Protein AF-A0A7R9W3R4-F1 (afdb_monomer_lite)

Secondary structure (DSSP, 8-state):
-TT-GGGHHHHHHHHHHHHHHHHHHHTTT-SS-HHHHIIIIIHHHHHHHHHHHHHHHHHHHHHHHHHHHHTT---TT--SSPPTTTTTSS-HHHHHHHHHHHHHHHHHHHHHHHEEETT---GGG--GGGEEE-HHHHHHHHHHHHHHHHTS--SS--SSSSSTT-----SS-HHHHHIIIIIIIHHHHHHHHHHHHTT--S-HHHHHHHTHHHHHHHHHHHHHHHT-

Radius of gyration: 19.06 Å; chains: 1; bounding box: 55×32×50 Å

Sequence (228 aa):
LASRPHTLTASFAPVIVGYHISHLLLSSSSSATSDDFSSDVIWPTSVAFASFACLIQLATNLHNDYADFVMGADDDRRVGQARATQRGWLTPRQTAGGSTVCLAAALAIGSSLTAIAAGGGALSSLSPATIRLDPTFAFVTLSSCFNAVAYTGGPYPLGYVGLGGVSIAYWGLGDTFAFLYFGLVATLGVPYLCLRLSGNREDVLPLLFERGEMMHAALLTALPVGFL

Organism: NCBI:txid2749911

InterPro domains:
  IPR026046 UbiA prenyltransferase domain containing protein 1 [PTHR13929] (2-227)
  IPR026046 UbiA prenyltransferase domain containing protein 1 [cd13962] (1-228)

pLDDT: mean 74.51, std 15.53, range [31.92, 96.44]

Structure (mmCIF, N/CA/C/O backbone):
data_AF-A0A7R9W3R4-F1
#
_entry.id   AF-A0A7R9W3R4-F1
#
loop_
_atom_site.group_PDB
_atom_site.id
_atom_site.type_symbol
_atom_site.label_atom_id
_atom_site.label_alt_id
_atom_site.label_comp_id
_atom_site.label_asym_id
_atom_site.label_entity_id
_atom_site.label_seq_id
_atom_site.pdbx_PDB_ins_code
_atom_site.Cartn_x
_atom_site.Cartn_y
_atom_site.Cartn_z
_atom_site.occupancy
_atom_site.B_iso_or_equiv
_atom_site.auth_seq_id
_atom_site.auth_comp_id
_atom_site.auth_asym_id
_atom_site.auth_atom_id
_atom_site.pdbx_PDB_model_num
ATOM 1 N N . LEU A 1 1 ? -10.368 -12.753 11.273 1.00 53.47 1 LEU A N 1
ATOM 2 C CA . LEU A 1 1 ? -11.698 -12.107 11.134 1.00 53.47 1 LEU A CA 1
ATOM 3 C C . LEU A 1 1 ? -11.564 -10.586 11.063 1.00 53.47 1 LEU A C 1
ATOM 5 O O . LEU A 1 1 ? -11.921 -10.049 10.027 1.00 53.47 1 LEU A O 1
ATOM 9 N N . ALA A 1 2 ? -10.947 -9.916 12.050 1.00 56.66 2 ALA A N 1
ATOM 10 C CA . ALA A 1 2 ? -10.677 -8.462 12.019 1.00 56.66 2 ALA A CA 1
ATOM 11 C C . ALA A 1 2 ? -9.892 -7.982 10.777 1.00 56.66 2 ALA A C 1
ATOM 13 O O . ALA A 1 2 ? -10.158 -6.922 10.227 1.00 56.66 2 ALA A O 1
ATOM 14 N N . SER A 1 3 ? -8.959 -8.807 10.295 1.00 51.56 3 SER A N 1
ATOM 15 C CA . SER A 1 3 ? -8.155 -8.559 9.091 1.00 51.56 3 SER A CA 1
ATOM 16 C C . SER A 1 3 ? -8.940 -8.583 7.773 1.00 51.56 3 SER A C 1
ATOM 18 O O . SER A 1 3 ? -8.374 -8.247 6.739 1.00 51.56 3 SER A O 1
ATOM 20 N N . ARG A 1 4 ? -10.211 -9.016 7.800 1.00 66.19 4 ARG A N 1
ATOM 21 C CA . ARG A 1 4 ? -11.078 -9.263 6.635 1.00 66.19 4 ARG A CA 1
ATOM 22 C C . ARG A 1 4 ? -10.323 -9.909 5.464 1.00 66.19 4 ARG A C 1
ATOM 24 O O . ARG A 1 4 ? -10.220 -9.319 4.400 1.00 66.19 4 ARG A O 1
ATOM 31 N N . PRO A 1 5 ? -9.825 -11.148 5.624 1.00 59.94 5 PRO A N 1
ATOM 32 C CA . PRO A 1 5 ? -8.932 -11.780 4.649 1.00 59.94 5 PRO A CA 1
ATOM 33 C C . PRO A 1 5 ? -9.515 -11.870 3.231 1.00 59.94 5 PRO A C 1
ATOM 35 O O . PRO A 1 5 ? -8.761 -11.876 2.267 1.00 59.94 5 PRO A O 1
ATOM 38 N N . HIS A 1 6 ? -10.843 -11.876 3.090 1.00 62.47 6 HIS A N 1
ATOM 39 C CA . HIS A 1 6 ? -11.502 -11.821 1.786 1.00 62.47 6 HIS A CA 1
ATOM 40 C C . HIS A 1 6 ? -11.254 -10.513 1.011 1.00 62.47 6 HIS A C 1
ATOM 42 O O . HIS A 1 6 ? -11.287 -10.554 -0.209 1.00 62.47 6 HIS A O 1
ATOM 48 N N . THR A 1 7 ? -10.965 -9.384 1.674 1.00 69.94 7 THR A N 1
ATOM 49 C CA . THR A 1 7 ? -10.624 -8.118 0.999 1.00 69.94 7 THR A CA 1
ATOM 50 C C . THR A 1 7 ? -9.150 -8.052 0.603 1.00 69.94 7 THR A C 1
ATOM 52 O O . THR A 1 7 ? -8.751 -7.127 -0.086 1.00 69.94 7 THR A O 1
ATOM 55 N N . LEU A 1 8 ? -8.303 -9.002 1.026 1.00 73.12 8 LEU A N 1
ATOM 56 C CA . LEU A 1 8 ? -6.889 -9.021 0.621 1.00 73.12 8 LEU A CA 1
ATOM 57 C C . LEU A 1 8 ? -6.714 -9.379 -0.857 1.00 73.12 8 LEU A C 1
ATOM 59 O O . LEU A 1 8 ? -5.679 -9.075 -1.449 1.00 73.12 8 LEU A O 1
ATOM 63 N N . THR A 1 9 ? -7.727 -9.991 -1.472 1.00 74.50 9 THR A N 1
ATOM 64 C CA . THR A 1 9 ? -7.759 -10.225 -2.918 1.00 74.50 9 THR A CA 1
ATOM 65 C C . THR A 1 9 ? -7.698 -8.909 -3.692 1.00 74.50 9 THR A C 1
ATOM 67 O O . THR A 1 9 ? -6.995 -8.856 -4.698 1.00 74.50 9 THR A O 1
ATOM 70 N N . ALA A 1 10 ? -8.319 -7.839 -3.175 1.00 73.06 10 ALA A N 1
ATOM 71 C CA . ALA A 1 10 ? -8.253 -6.494 -3.743 1.00 73.06 10 ALA A CA 1
ATOM 72 C C . ALA A 1 10 ? -6.823 -5.931 -3.744 1.00 73.06 10 ALA A C 1
ATOM 74 O O . ALA A 1 10 ? -6.414 -5.283 -4.696 1.00 73.06 10 ALA A O 1
ATOM 75 N N . SER A 1 11 ? -6.021 -6.226 -2.719 1.00 77.69 11 SER A N 1
ATOM 76 C CA . SER A 1 11 ? -4.617 -5.800 -2.673 1.00 77.69 11 SER A CA 1
ATOM 77 C C . SER A 1 11 ? -3.658 -6.718 -3.438 1.00 77.69 11 SER A C 1
ATOM 79 O O . SER A 1 11 ? -2.592 -6.268 -3.839 1.00 77.69 11 SER A O 1
ATOM 81 N N . PHE A 1 12 ? -3.995 -7.997 -3.627 1.00 82.81 12 PHE A N 1
ATOM 82 C CA . PHE A 1 12 ? -3.064 -9.001 -4.158 1.00 82.81 12 PHE A CA 1
ATOM 83 C C . PHE A 1 12 ? -3.261 -9.308 -5.647 1.00 82.81 12 PHE A C 1
ATOM 85 O O . PHE A 1 12 ? -2.285 -9.398 -6.391 1.00 82.81 12 PHE A O 1
ATOM 92 N N . ALA A 1 13 ? -4.506 -9.453 -6.111 1.00 85.50 13 ALA A N 1
ATOM 93 C CA . ALA A 1 13 ? -4.788 -9.813 -7.501 1.00 85.50 13 ALA A CA 1
ATOM 94 C C . ALA A 1 13 ? -4.252 -8.785 -8.524 1.00 85.50 13 ALA A C 1
ATOM 96 O O . ALA A 1 13 ? -3.616 -9.207 -9.492 1.00 85.50 13 ALA A O 1
ATOM 97 N N . PRO A 1 14 ? -4.390 -7.460 -8.311 1.00 86.31 14 PRO A N 1
ATOM 98 C CA . PRO A 1 14 ? -3.801 -6.451 -9.198 1.00 86.31 14 PRO A CA 1
ATOM 99 C C . PRO A 1 14 ? -2.276 -6.537 -9.281 1.00 86.31 14 PRO A C 1
ATOM 101 O O . PRO A 1 14 ? -1.692 -6.314 -10.338 1.00 86.31 14 PRO A O 1
ATOM 104 N N . VAL A 1 15 ? -1.623 -6.919 -8.182 1.00 90.06 15 VAL A N 1
ATOM 105 C CA . VAL A 1 15 ? -0.162 -7.037 -8.119 1.00 90.06 15 VAL A CA 1
ATOM 106 C C . VAL A 1 15 ? 0.332 -8.196 -8.982 1.00 90.06 15 VAL A C 1
ATOM 108 O O . VAL A 1 15 ? 1.365 -8.069 -9.635 1.00 90.06 15 VAL A O 1
ATOM 111 N N . ILE A 1 16 ? -0.426 -9.297 -9.066 1.00 89.44 16 ILE A N 1
ATOM 112 C CA . ILE A 1 16 ? -0.134 -10.395 -10.005 1.00 89.44 16 ILE A CA 1
ATOM 113 C C . ILE A 1 16 ? -0.207 -9.900 -11.453 1.00 89.44 16 ILE A C 1
ATOM 115 O O . ILE A 1 16 ? 0.628 -10.275 -12.277 1.00 89.44 16 ILE A O 1
ATOM 119 N N . VAL A 1 17 ? -1.186 -9.056 -11.779 1.00 88.38 17 VAL A N 1
ATOM 120 C CA . VAL A 1 17 ? -1.291 -8.464 -13.120 1.00 88.38 17 VAL A CA 1
ATOM 121 C C . VAL A 1 17 ? -0.082 -7.568 -13.388 1.00 88.38 17 VAL A C 1
ATOM 123 O O . VAL A 1 17 ? 0.582 -7.726 -14.412 1.00 88.38 17 VAL A O 1
ATOM 126 N N . GLY A 1 18 ? 0.274 -6.705 -12.433 1.00 88.44 18 GLY A N 1
ATOM 127 C CA . GLY A 1 18 ? 1.472 -5.867 -12.497 1.00 88.44 18 GLY A CA 1
ATOM 128 C C . GLY A 1 18 ? 2.765 -6.669 -12.682 1.00 88.44 18 GLY A C 1
ATOM 129 O O . GLY A 1 18 ? 3.609 -6.289 -13.494 1.00 88.44 18 GLY A O 1
ATOM 130 N N . TYR A 1 19 ? 2.906 -7.812 -12.004 1.00 90.50 19 TYR A N 1
ATOM 131 C CA . TYR A 1 19 ? 4.021 -8.748 -12.188 1.00 90.50 19 TYR A CA 1
ATOM 132 C C . TYR A 1 19 ? 4.139 -9.213 -13.648 1.00 90.50 19 TYR A C 1
ATOM 134 O O . TYR A 1 19 ? 5.209 -9.102 -14.244 1.00 90.50 19 TYR A O 1
ATOM 142 N N . HIS A 1 20 ? 3.038 -9.659 -14.262 1.00 87.38 20 HIS A N 1
ATOM 143 C CA . HIS A 1 20 ? 3.044 -10.105 -15.661 1.00 87.38 20 HIS A CA 1
ATOM 144 C C . HIS A 1 20 ? 3.320 -8.956 -16.640 1.00 87.38 20 HIS A C 1
ATOM 146 O O . HIS A 1 20 ? 4.109 -9.119 -17.568 1.00 87.38 20 HIS A O 1
ATOM 152 N N . ILE A 1 21 ? 2.732 -7.777 -16.415 1.00 86.62 21 ILE A N 1
ATOM 153 C CA . ILE A 1 21 ? 3.011 -6.580 -17.224 1.00 86.62 21 ILE A CA 1
ATOM 154 C C . ILE A 1 21 ? 4.503 -6.229 -17.164 1.00 86.62 21 ILE A C 1
ATOM 156 O O . ILE A 1 21 ? 5.098 -5.899 -18.187 1.00 86.62 21 ILE A O 1
ATOM 160 N N . SER A 1 22 ? 5.126 -6.343 -15.990 1.00 87.31 22 SER A N 1
ATOM 161 C CA . SER A 1 22 ? 6.551 -6.045 -15.809 1.00 87.31 22 SER A CA 1
ATOM 162 C C . SER A 1 22 ? 7.422 -6.944 -16.683 1.00 87.31 22 SER A C 1
ATOM 164 O O . SER A 1 22 ? 8.286 -6.450 -17.403 1.00 87.31 22 SER A O 1
ATOM 166 N N . HIS A 1 23 ? 7.136 -8.248 -16.703 1.00 84.88 23 HIS A N 1
ATOM 167 C CA . HIS A 1 23 ? 7.796 -9.204 -17.597 1.00 84.88 23 HIS A CA 1
ATOM 168 C C . HIS A 1 23 ? 7.644 -8.841 -19.076 1.00 84.88 23 HIS A C 1
ATOM 170 O O . HIS A 1 23 ? 8.618 -8.883 -19.827 1.00 84.88 23 HIS A O 1
ATOM 176 N N . LEU A 1 24 ? 6.449 -8.435 -19.505 1.00 82.62 24 LEU A N 1
ATOM 177 C CA . LEU A 1 24 ? 6.182 -8.062 -20.899 1.00 82.62 24 LEU A CA 1
ATOM 178 C C . LEU A 1 24 ? 6.900 -6.768 -21.322 1.00 82.62 24 LEU A C 1
ATOM 180 O O . LEU A 1 24 ? 7.414 -6.679 -22.439 1.00 82.62 24 LEU A O 1
ATOM 184 N N . LEU A 1 25 ? 6.962 -5.768 -20.441 1.00 80.56 25 LEU A N 1
ATOM 185 C CA . LEU A 1 25 ? 7.641 -4.498 -20.719 1.00 80.56 25 LEU A CA 1
ATOM 186 C C . LEU A 1 25 ? 9.168 -4.657 -20.738 1.00 80.56 25 LEU A C 1
ATOM 188 O O . LEU A 1 25 ? 9.849 -4.097 -21.602 1.00 80.56 25 LEU A O 1
ATOM 192 N N . LEU A 1 26 ? 9.715 -5.449 -19.815 1.00 78.31 26 LEU A N 1
ATOM 193 C CA . LEU A 1 26 ? 11.162 -5.601 -19.650 1.00 78.31 26 LEU A CA 1
ATOM 194 C C . LEU A 1 26 ? 11.772 -6.607 -20.627 1.00 78.31 26 LEU A C 1
ATOM 196 O O . LEU A 1 26 ? 12.849 -6.339 -21.149 1.00 78.31 26 LEU A O 1
ATOM 200 N N . SER A 1 27 ? 11.054 -7.673 -21.000 1.00 72.69 27 SER A N 1
ATOM 201 C CA . SER A 1 27 ? 11.476 -8.592 -22.078 1.00 72.69 27 SER A CA 1
ATOM 202 C C . SER A 1 27 ? 11.689 -7.896 -23.426 1.00 72.69 27 SER A C 1
ATOM 204 O O . SER A 1 27 ? 12.440 -8.382 -24.265 1.00 72.69 27 SER A O 1
ATOM 206 N N . SER A 1 28 ? 11.061 -6.737 -23.627 1.00 62.75 28 SER A N 1
ATOM 207 C CA . SER A 1 28 ? 11.223 -5.930 -24.837 1.00 62.75 28 SER A CA 1
ATOM 208 C C . SER A 1 28 ? 12.366 -4.914 -24.765 1.00 62.75 28 SER A C 1
ATOM 210 O O . SER A 1 28 ? 12.730 -4.348 -25.792 1.00 62.75 28 SER A O 1
ATOM 212 N N . SER A 1 29 ? 12.885 -4.640 -23.565 1.00 60.75 29 SER A N 1
ATOM 213 C CA . SER A 1 29 ? 13.796 -3.518 -23.298 1.00 60.75 29 SER A CA 1
ATOM 214 C C . SER A 1 29 ? 15.245 -3.955 -23.057 1.00 60.75 29 SER A C 1
ATOM 216 O O . SER A 1 29 ? 16.149 -3.129 -23.157 1.00 60.75 29 SER A O 1
ATOM 218 N N . SER A 1 30 ? 15.497 -5.228 -22.736 1.00 54.09 30 SER A N 1
ATOM 219 C CA . SER A 1 30 ? 16.821 -5.694 -22.309 1.00 54.09 30 SER A CA 1
ATOM 220 C C . SER A 1 30 ? 17.423 -6.768 -23.215 1.00 54.09 30 SER A C 1
ATOM 222 O O . SER A 1 30 ? 16.853 -7.832 -23.418 1.00 54.09 30 SER A O 1
ATOM 224 N N . SER A 1 31 ? 18.658 -6.511 -23.649 1.00 47.12 31 SER A N 1
ATOM 225 C CA . SER A 1 31 ? 19.624 -7.462 -24.219 1.00 47.12 31 SER A CA 1
ATOM 226 C C . SER A 1 31 ? 20.304 -8.358 -23.165 1.00 47.12 31 SER A C 1
ATOM 228 O O . SER A 1 31 ? 21.287 -9.030 -23.470 1.00 47.12 31 SER A O 1
ATOM 230 N N . ALA A 1 32 ? 19.821 -8.339 -21.919 1.00 50.62 32 ALA A N 1
ATOM 231 C CA . ALA A 1 32 ? 20.229 -9.256 -20.860 1.00 50.62 32 ALA A CA 1
ATOM 232 C C . ALA A 1 32 ? 19.343 -10.505 -20.919 1.00 50.62 32 ALA A C 1
ATOM 234 O O . ALA A 1 32 ? 18.141 -10.396 -21.163 1.00 50.62 32 ALA A O 1
ATOM 235 N N . THR A 1 33 ? 19.929 -11.684 -20.717 1.00 50.47 33 THR A N 1
ATOM 236 C CA . THR A 1 33 ? 19.200 -12.953 -20.629 1.00 50.47 33 THR A CA 1
ATOM 237 C C . THR A 1 33 ? 18.040 -12.810 -19.646 1.00 50.47 33 THR A C 1
ATOM 239 O O . THR A 1 33 ? 18.244 -12.477 -18.482 1.00 50.47 33 THR A O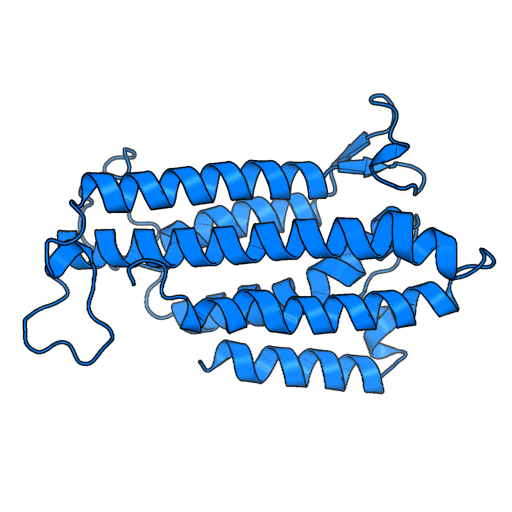 1
ATOM 242 N N . SER A 1 34 ? 16.821 -13.014 -20.145 1.00 56.72 34 SER A N 1
ATOM 243 C CA . SER A 1 34 ? 15.540 -12.744 -19.475 1.00 56.72 34 SER A CA 1
ATOM 244 C C . SER A 1 34 ? 15.404 -13.329 -18.065 1.00 56.72 34 SER A C 1
ATOM 246 O O . SER A 1 34 ? 14.624 -12.814 -17.263 1.00 56.72 34 SER A O 1
ATOM 248 N N . ASP A 1 35 ? 16.164 -14.379 -17.762 1.00 58.50 35 ASP A N 1
ATOM 249 C CA . ASP A 1 35 ? 16.063 -15.117 -16.506 1.00 58.50 35 ASP A CA 1
ATOM 250 C C . ASP A 1 35 ? 16.683 -14.367 -15.314 1.00 58.50 35 ASP A C 1
ATOM 252 O O . ASP A 1 35 ? 16.056 -14.324 -14.256 1.00 58.50 35 ASP A O 1
ATOM 256 N N . ASP A 1 36 ? 17.824 -13.686 -15.488 1.00 61.66 36 ASP A N 1
ATOM 257 C CA . ASP A 1 36 ? 18.520 -13.007 -14.377 1.00 61.66 36 ASP A CA 1
ATOM 258 C C . ASP A 1 36 ? 17.759 -11.757 -13.897 1.00 61.66 36 ASP A C 1
ATOM 260 O O . ASP A 1 36 ? 17.635 -11.493 -12.702 1.00 61.66 36 ASP A O 1
ATOM 264 N N . PHE A 1 37 ? 17.170 -10.980 -14.816 1.00 69.12 37 PHE A N 1
ATOM 265 C CA . PHE A 1 37 ? 16.426 -9.769 -14.435 1.00 69.12 37 PHE A CA 1
ATOM 266 C C . PHE A 1 37 ? 15.094 -10.097 -13.735 1.00 69.12 37 PHE A C 1
ATOM 268 O O . PHE A 1 37 ? 14.649 -9.386 -12.827 1.00 69.12 37 PHE A O 1
ATOM 275 N N . SER A 1 38 ? 14.458 -11.198 -14.142 1.00 68.12 38 SER A N 1
ATOM 276 C CA . SER A 1 38 ? 13.242 -11.718 -13.516 1.00 68.12 38 SER A CA 1
ATOM 277 C C . SER A 1 38 ? 13.468 -12.077 -12.043 1.00 68.12 38 SER A C 1
ATOM 279 O O . SER A 1 38 ? 12.688 -11.648 -11.180 1.00 68.12 38 SER A O 1
ATOM 281 N N . SER A 1 39 ? 14.535 -12.830 -11.746 1.00 71.44 39 SER A N 1
ATOM 282 C CA . SER A 1 39 ? 14.849 -13.281 -10.387 1.00 71.44 39 SER A CA 1
ATOM 283 C C . SER A 1 39 ? 15.362 -12.158 -9.494 1.00 71.44 39 SER A C 1
ATOM 285 O O . SER A 1 39 ? 14.990 -12.104 -8.321 1.00 71.44 39 SER A O 1
ATOM 287 N N . ASP A 1 40 ? 16.165 -11.247 -10.042 1.00 76.38 40 ASP A N 1
ATOM 288 C CA . ASP A 1 40 ? 16.900 -10.274 -9.230 1.00 76.38 40 ASP A CA 1
ATOM 289 C C . ASP A 1 40 ? 16.123 -8.976 -9.000 1.00 76.38 40 ASP A C 1
ATOM 291 O O . ASP A 1 40 ? 16.377 -8.263 -8.025 1.00 76.38 40 ASP A O 1
ATOM 295 N N . VAL A 1 41 ? 15.155 -8.663 -9.871 1.00 82.12 41 VAL A N 1
ATOM 296 C CA . VAL A 1 41 ? 14.416 -7.394 -9.823 1.00 82.12 41 VAL A CA 1
ATOM 297 C C . VAL A 1 41 ? 12.910 -7.604 -9.752 1.00 82.12 41 VAL A C 1
ATOM 299 O O . VAL A 1 41 ? 12.285 -7.131 -8.799 1.00 82.12 41 VAL A O 1
ATOM 302 N N . ILE A 1 42 ? 12.304 -8.308 -10.715 1.00 87.38 42 ILE A N 1
ATOM 303 C CA . ILE A 1 42 ? 10.835 -8.357 -10.834 1.00 87.38 42 ILE A CA 1
ATOM 304 C C . ILE A 1 42 ? 10.217 -9.081 -9.636 1.00 87.38 42 ILE A C 1
ATOM 306 O O . ILE A 1 42 ? 9.294 -8.559 -9.002 1.00 87.38 42 ILE A O 1
ATOM 310 N N . TRP A 1 43 ? 10.725 -10.267 -9.296 1.00 87.62 43 TRP A N 1
ATOM 311 C CA . TRP A 1 43 ? 10.174 -11.067 -8.202 1.00 87.62 43 TRP A CA 1
ATOM 312 C C . TRP A 1 43 ? 10.300 -10.386 -6.824 1.00 87.62 43 TRP A C 1
ATOM 314 O O . TRP A 1 43 ? 9.261 -10.189 -6.183 1.00 87.62 43 TRP A O 1
ATOM 324 N N . PRO A 1 44 ? 11.492 -9.940 -6.369 1.00 88.62 44 PRO A N 1
ATOM 325 C CA . PRO A 1 44 ? 11.631 -9.258 -5.080 1.00 88.62 44 PRO A CA 1
ATOM 326 C C . PRO A 1 44 ? 10.780 -7.988 -4.983 1.00 88.62 44 PRO A C 1
ATOM 328 O O . PRO A 1 44 ? 10.115 -7.768 -3.969 1.00 88.62 44 PRO A O 1
ATOM 331 N N . THR A 1 45 ? 10.740 -7.186 -6.055 1.00 89.75 45 THR A N 1
ATOM 332 C CA . THR A 1 45 ? 9.923 -5.963 -6.125 1.00 89.75 45 THR A CA 1
ATOM 333 C C . THR A 1 45 ? 8.440 -6.280 -5.977 1.00 89.75 45 THR A C 1
ATOM 335 O O . THR A 1 45 ? 7.734 -5.613 -5.223 1.00 89.75 45 THR A O 1
ATOM 338 N N . SER A 1 46 ? 7.966 -7.334 -6.639 1.00 91.62 46 SER A N 1
ATOM 339 C CA . SER A 1 46 ? 6.559 -7.740 -6.594 1.00 91.62 46 SER A CA 1
ATOM 340 C C . SER A 1 46 ? 6.149 -8.257 -5.223 1.00 91.62 46 SER A C 1
ATOM 342 O O . SER A 1 46 ? 5.082 -7.902 -4.731 1.00 91.62 46 SER A O 1
ATOM 344 N N . VAL A 1 47 ? 7.003 -9.046 -4.565 1.00 92.62 47 VAL A N 1
ATOM 345 C CA . VAL A 1 47 ? 6.752 -9.542 -3.203 1.00 92.62 47 VAL A CA 1
ATOM 346 C C . VAL A 1 47 ? 6.738 -8.393 -2.195 1.00 92.62 47 VAL A C 1
ATOM 348 O O . VAL A 1 47 ? 5.843 -8.327 -1.347 1.00 92.62 47 VAL A O 1
ATOM 351 N N . ALA A 1 48 ? 7.691 -7.465 -2.293 1.00 92.62 48 ALA A N 1
ATOM 352 C CA . ALA A 1 48 ? 7.739 -6.286 -1.435 1.00 92.62 48 ALA A CA 1
ATOM 353 C C . ALA A 1 48 ? 6.510 -5.388 -1.648 1.00 92.62 48 ALA A C 1
ATOM 355 O O . ALA A 1 48 ? 5.854 -5.004 -0.680 1.00 92.62 48 ALA A O 1
ATOM 356 N N . PHE A 1 49 ? 6.132 -5.124 -2.901 1.00 93.94 49 PHE A N 1
ATOM 357 C CA . PHE A 1 49 ? 4.959 -4.316 -3.226 1.00 93.94 49 PHE A CA 1
ATOM 358 C C . PHE A 1 49 ? 3.641 -4.991 -2.809 1.00 93.94 49 PHE A C 1
ATOM 360 O O . PHE A 1 49 ? 2.781 -4.339 -2.220 1.00 93.94 49 PHE A O 1
ATOM 367 N N . ALA A 1 50 ? 3.497 -6.306 -3.014 1.00 93.62 50 ALA A N 1
ATOM 368 C CA . ALA A 1 50 ? 2.353 -7.076 -2.518 1.00 93.62 50 ALA A CA 1
ATOM 369 C C . ALA A 1 50 ? 2.245 -7.005 -0.989 1.00 93.62 50 ALA A C 1
ATOM 371 O O . ALA A 1 50 ? 1.159 -6.808 -0.446 1.00 93.62 50 ALA A O 1
ATOM 372 N N . SER A 1 51 ? 3.374 -7.133 -0.287 1.00 94.75 51 SER A N 1
ATOM 373 C CA . SER A 1 51 ? 3.424 -7.031 1.175 1.00 94.75 51 SER A CA 1
ATOM 374 C C . SER A 1 51 ? 3.006 -5.639 1.645 1.00 94.75 51 SER A C 1
ATOM 376 O O . SER A 1 51 ? 2.191 -5.522 2.559 1.00 94.75 51 SER A O 1
ATOM 378 N N . PHE A 1 52 ? 3.501 -4.589 0.983 1.00 95.31 52 PHE A N 1
ATOM 379 C CA . PHE A 1 52 ? 3.087 -3.208 1.215 1.00 95.31 52 PHE A CA 1
ATOM 380 C C . PHE A 1 52 ? 1.572 -3.028 1.032 1.00 95.31 52 PHE A C 1
ATOM 382 O O . PHE A 1 52 ? 0.896 -2.597 1.967 1.00 95.31 52 PHE A O 1
ATOM 389 N N . ALA A 1 53 ? 1.019 -3.420 -0.120 1.00 93.31 53 ALA A N 1
ATOM 390 C CA . ALA A 1 53 ? -0.405 -3.270 -0.426 1.00 93.31 53 ALA A CA 1
ATOM 391 C C . ALA A 1 53 ? -1.302 -4.037 0.565 1.00 93.31 53 ALA A C 1
ATOM 393 O O . ALA A 1 53 ? -2.294 -3.497 1.059 1.00 93.31 53 ALA A O 1
ATOM 394 N N . CYS A 1 54 ? -0.927 -5.270 0.918 1.00 92.44 54 CYS A N 1
ATOM 395 C CA . CYS A 1 54 ? -1.637 -6.072 1.914 1.00 92.44 54 CYS A CA 1
ATOM 396 C C . CYS A 1 54 ? -1.595 -5.433 3.309 1.00 92.44 54 CYS A C 1
ATOM 398 O O . CYS A 1 54 ? -2.610 -5.413 4.003 1.00 92.44 54 CYS A O 1
ATOM 400 N N . LEU A 1 55 ? -0.451 -4.892 3.738 1.00 94.31 55 LEU A N 1
ATOM 401 C CA . LEU A 1 55 ? -0.332 -4.221 5.036 1.00 94.31 55 LEU A CA 1
ATOM 402 C C . LEU A 1 55 ? -1.157 -2.933 5.095 1.00 94.31 55 LEU A C 1
ATOM 404 O O . LEU A 1 55 ? -1.779 -2.680 6.125 1.00 94.31 55 LEU A O 1
ATOM 408 N N . ILE A 1 56 ? -1.222 -2.165 4.002 1.00 92.75 56 ILE A N 1
ATOM 409 C CA . ILE A 1 56 ? -2.123 -1.010 3.881 1.00 92.75 56 ILE A CA 1
ATOM 410 C C . ILE A 1 56 ? -3.582 -1.462 4.020 1.00 92.75 56 ILE A C 1
ATOM 412 O O . ILE A 1 56 ? -4.299 -0.930 4.861 1.00 92.75 56 ILE A O 1
ATOM 416 N N . GLN A 1 57 ? -4.008 -2.503 3.297 1.00 90.25 57 GLN A N 1
ATOM 417 C CA . GLN A 1 57 ? -5.373 -3.036 3.393 1.00 90.25 57 GLN A CA 1
ATOM 418 C C . GLN A 1 57 ? -5.718 -3.535 4.807 1.00 90.25 57 GLN A C 1
ATOM 420 O O . GLN A 1 57 ? -6.830 -3.310 5.297 1.00 90.25 57 GLN A O 1
ATOM 425 N N . LEU A 1 58 ? -4.774 -4.208 5.475 1.00 90.69 58 LEU A N 1
ATOM 426 C CA . LEU A 1 58 ? -4.920 -4.657 6.861 1.00 90.69 58 LEU A CA 1
ATOM 427 C C . LEU A 1 58 ? -5.041 -3.478 7.824 1.00 90.69 58 LEU A C 1
ATOM 429 O O . LEU A 1 58 ? -5.936 -3.484 8.670 1.00 90.69 58 LEU A O 1
ATOM 433 N N . ALA A 1 59 ? -4.176 -2.473 7.679 1.00 90.25 59 ALA A N 1
ATOM 434 C CA . ALA A 1 59 ? -4.231 -1.250 8.464 1.00 90.25 59 ALA A CA 1
ATOM 435 C C . ALA A 1 59 ? -5.588 -0.563 8.314 1.00 90.25 59 ALA A C 1
ATOM 437 O O . ALA A 1 59 ? -6.246 -0.318 9.319 1.00 90.25 59 ALA A O 1
ATOM 438 N N . THR A 1 60 ? -6.058 -0.348 7.082 1.00 86.75 60 THR A N 1
ATOM 439 C CA . THR A 1 60 ? -7.375 0.246 6.817 1.00 86.75 60 THR A CA 1
ATOM 440 C C . THR A 1 60 ? -8.493 -0.571 7.454 1.00 86.75 60 THR A C 1
ATOM 442 O O . THR A 1 60 ? -9.354 -0.029 8.135 1.00 86.75 60 THR A O 1
ATOM 445 N N . ASN A 1 61 ? -8.479 -1.899 7.318 1.00 87.56 61 ASN A N 1
ATOM 446 C CA . ASN A 1 61 ? -9.524 -2.740 7.903 1.00 87.56 61 ASN A CA 1
ATOM 447 C C . ASN A 1 61 ? -9.590 -2.654 9.431 1.00 87.56 61 ASN A C 1
ATOM 449 O O . ASN A 1 61 ? -10.693 -2.574 9.982 1.00 87.56 61 ASN A O 1
ATOM 453 N N . LEU A 1 62 ? -8.431 -2.666 10.093 1.00 87.00 62 LEU A N 1
ATOM 454 C CA . LEU A 1 62 ? -8.318 -2.539 11.544 1.00 87.00 62 LEU A CA 1
ATOM 455 C C . LEU A 1 62 ? -8.691 -1.128 12.003 1.00 87.00 62 LEU A C 1
ATOM 457 O O . LEU A 1 62 ? -9.468 -0.984 12.944 1.00 87.00 62 LEU A O 1
ATOM 461 N N . HIS A 1 63 ? -8.207 -0.094 11.316 1.00 85.62 63 HIS A N 1
ATOM 462 C CA . HIS A 1 63 ? -8.565 1.286 11.613 1.00 85.62 63 HIS A CA 1
ATOM 463 C C . HIS A 1 63 ? -10.076 1.506 11.501 1.00 85.62 63 HIS A C 1
ATOM 465 O O . HIS A 1 63 ? -10.679 2.035 12.429 1.00 85.62 63 HIS A O 1
ATOM 471 N N . ASN A 1 64 ? -10.704 1.000 10.438 1.00 82.62 64 ASN A N 1
ATOM 472 C CA . ASN A 1 64 ? -12.146 1.112 10.239 1.00 82.62 64 ASN A CA 1
ATOM 473 C C . ASN A 1 64 ? -12.934 0.364 11.332 1.00 82.62 64 ASN A C 1
ATOM 475 O O . ASN A 1 64 ? -13.969 0.843 11.766 1.00 82.62 64 ASN A O 1
ATOM 479 N N . ASP A 1 65 ? -12.475 -0.813 11.783 1.00 83.19 65 ASP A N 1
ATOM 480 C CA . ASP A 1 65 ? -13.119 -1.561 12.884 1.00 83.19 65 ASP A CA 1
ATOM 481 C C . ASP A 1 65 ? -13.046 -0.769 14.204 1.00 83.19 65 ASP A C 1
ATOM 483 O O . ASP A 1 65 ? -14.035 -0.639 14.926 1.00 83.19 65 ASP A O 1
ATOM 487 N N . TYR A 1 66 ? -11.886 -0.170 14.481 1.00 84.06 66 TYR A N 1
ATOM 488 C CA . TYR A 1 66 ? -11.696 0.717 15.624 1.00 84.06 66 TYR A CA 1
ATOM 489 C C . TYR A 1 66 ? -12.582 1.969 15.546 1.00 84.06 66 TYR A C 1
ATOM 491 O O . TYR A 1 66 ? -13.280 2.288 16.509 1.00 84.06 66 TYR A O 1
ATOM 499 N N . ALA A 1 67 ? -12.559 2.671 14.413 1.00 78.50 67 ALA A N 1
ATOM 500 C CA . ALA A 1 67 ? -13.285 3.917 14.213 1.00 78.50 67 ALA A CA 1
ATOM 501 C C . ALA A 1 67 ? -14.803 3.695 14.282 1.00 78.50 67 ALA A C 1
ATOM 503 O O . ALA A 1 67 ? -15.481 4.421 15.008 1.00 78.50 67 ALA A O 1
ATOM 504 N N . ASP A 1 68 ? -15.325 2.657 13.615 1.00 78.31 68 ASP A N 1
ATOM 505 C CA . ASP A 1 68 ? -16.748 2.290 13.655 1.00 78.31 68 ASP A CA 1
ATOM 506 C C . ASP A 1 68 ? -17.207 2.007 15.103 1.00 78.31 68 ASP A C 1
ATOM 508 O O . ASP A 1 68 ? -18.275 2.462 15.518 1.00 78.31 68 ASP A O 1
ATOM 512 N N . PHE A 1 69 ? -16.386 1.308 15.905 1.00 78.69 69 PHE A N 1
ATOM 513 C CA . PHE A 1 69 ? -16.672 1.051 17.322 1.00 78.69 69 PHE A CA 1
ATOM 514 C C . PHE A 1 69 ? -16.709 2.338 18.154 1.00 78.69 69 PHE A C 1
ATOM 516 O O . PHE A 1 69 ? -17.643 2.544 18.924 1.00 78.69 69 PHE A O 1
ATOM 523 N N . VAL A 1 70 ? -15.705 3.208 18.011 1.00 75.06 70 VAL A N 1
ATOM 524 C CA . VAL A 1 70 ? -15.604 4.449 18.800 1.00 75.06 70 VAL A CA 1
ATOM 525 C C . VAL A 1 70 ? -16.712 5.440 18.441 1.00 75.06 70 VAL A C 1
ATOM 527 O O . VAL A 1 70 ? -17.231 6.114 19.327 1.00 75.06 70 VAL A O 1
ATOM 530 N N . MET A 1 71 ? -17.099 5.512 17.166 1.00 71.88 71 MET A N 1
ATOM 531 C CA . MET A 1 71 ? -18.182 6.383 16.697 1.00 71.88 71 MET A CA 1
ATOM 532 C C . MET A 1 71 ? -19.579 5.845 17.037 1.00 71.88 71 MET A C 1
ATOM 534 O O . MET A 1 71 ? -20.562 6.545 16.809 1.00 71.88 71 MET A O 1
ATOM 538 N N . GLY A 1 72 ? -19.686 4.614 17.555 1.00 69.62 72 GLY A N 1
ATOM 539 C CA . GLY A 1 72 ? -20.974 3.946 17.754 1.00 69.62 72 GLY A CA 1
ATOM 540 C C . GLY A 1 72 ? -21.736 3.744 16.442 1.00 69.62 72 GLY A C 1
ATOM 541 O O . GLY A 1 72 ? -22.963 3.702 16.448 1.00 69.62 72 GLY A O 1
ATOM 542 N N . ALA A 1 73 ? -21.013 3.678 15.318 1.00 63.12 73 ALA A N 1
ATOM 543 C CA . ALA A 1 73 ? -21.591 3.624 13.981 1.00 63.12 73 ALA A CA 1
ATOM 544 C C . ALA A 1 73 ? -22.212 2.260 13.659 1.00 63.12 73 ALA A C 1
ATOM 546 O O . ALA A 1 73 ? -23.038 2.182 12.752 1.00 63.12 73 ALA A O 1
ATOM 547 N N . ASP A 1 74 ? -21.858 1.208 14.406 1.00 61.94 74 ASP A N 1
ATOM 548 C CA . ASP A 1 74 ? -22.536 -0.074 14.263 1.00 61.94 74 ASP A CA 1
ATOM 549 C C . ASP A 1 74 ? -23.394 -0.410 15.475 1.00 61.94 74 ASP A C 1
ATOM 551 O O . ASP A 1 74 ? -22.959 -0.357 16.628 1.00 61.94 74 ASP A O 1
ATOM 555 N N . ASP A 1 75 ? -24.608 -0.835 15.160 1.00 63.50 75 ASP A N 1
ATOM 556 C CA . ASP A 1 75 ? -25.581 -1.422 16.059 1.00 63.50 75 ASP A CA 1
ATOM 557 C C . ASP A 1 75 ? -25.834 -2.896 15.677 1.00 63.50 75 ASP A C 1
ATOM 559 O O . ASP A 1 75 ? -25.310 -3.420 14.687 1.00 63.50 75 ASP A O 1
ATOM 563 N N . ASP A 1 76 ? -26.693 -3.578 16.438 1.00 60.44 76 ASP A N 1
ATOM 564 C CA . ASP A 1 76 ? -27.121 -4.956 16.149 1.00 60.44 76 ASP A CA 1
ATOM 565 C C . ASP A 1 76 ? -27.866 -5.107 14.803 1.00 60.44 76 ASP A C 1
ATOM 567 O O . ASP A 1 76 ? -28.185 -6.224 14.390 1.00 60.44 76 ASP A O 1
ATOM 571 N N . ARG A 1 77 ? -28.160 -4.001 14.106 1.00 59.09 77 ARG A N 1
ATOM 572 C CA . ARG A 1 77 ? -28.846 -3.965 12.809 1.00 59.09 77 ARG A CA 1
ATOM 573 C C . ARG A 1 77 ? -27.873 -3.824 11.637 1.00 59.09 77 ARG A C 1
ATOM 575 O O . ARG A 1 77 ? -28.330 -3.805 10.492 1.00 59.09 77 ARG A O 1
ATOM 582 N N . ARG A 1 78 ? -26.553 -3.771 11.877 1.00 61.47 78 ARG A N 1
ATOM 583 C CA . ARG A 1 78 ? -25.550 -3.715 10.803 1.00 61.47 78 ARG A CA 1
ATOM 584 C C . ARG A 1 78 ? -25.686 -4.911 9.860 1.00 61.47 78 ARG A C 1
ATOM 586 O O . ARG A 1 78 ? -25.515 -6.066 10.247 1.00 61.47 78 ARG A O 1
ATOM 593 N N . VAL A 1 79 ? -25.881 -4.610 8.580 1.00 57.03 79 VAL A N 1
ATOM 594 C CA . VAL A 1 79 ? -25.766 -5.575 7.482 1.00 57.03 79 VAL A CA 1
ATOM 595 C C . VAL A 1 79 ? -24.319 -5.533 6.980 1.00 57.03 79 VAL A C 1
ATOM 597 O O . VAL A 1 79 ? -23.922 -4.615 6.271 1.00 57.03 79 VAL A O 1
ATOM 600 N N . GLY A 1 80 ? -23.489 -6.481 7.420 1.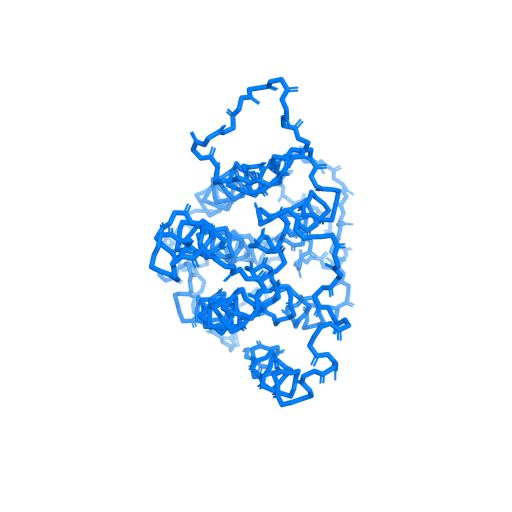00 64.31 80 GLY A N 1
ATOM 601 C CA . GLY A 1 80 ? -22.065 -6.545 7.071 1.00 64.31 80 GLY A CA 1
ATOM 602 C C . GLY A 1 80 ? -21.299 -7.586 7.891 1.00 64.31 80 GLY A C 1
ATOM 603 O O . GLY A 1 80 ? -21.853 -8.217 8.790 1.00 64.31 80 GLY A O 1
ATOM 604 N N . GLN A 1 81 ? -20.014 -7.795 7.585 1.00 62.59 81 GLN A N 1
ATOM 605 C CA . GLN A 1 81 ? -19.191 -8.735 8.355 1.00 62.59 81 GLN A CA 1
ATOM 606 C C . GLN A 1 81 ? -19.032 -8.291 9.811 1.00 62.59 81 GLN A C 1
ATOM 608 O O . GLN A 1 81 ? -18.856 -7.108 10.097 1.00 62.59 81 GLN A O 1
ATOM 613 N N . ALA A 1 82 ? -19.033 -9.266 10.723 1.00 64.88 82 ALA A N 1
ATOM 614 C CA . ALA A 1 82 ? -18.852 -9.015 12.145 1.00 64.88 82 ALA A CA 1
ATOM 615 C C . ALA A 1 82 ? -17.523 -8.290 12.424 1.00 64.88 82 ALA A C 1
ATOM 617 O O . ALA A 1 82 ? -16.450 -8.774 12.050 1.00 64.88 82 ALA A O 1
ATOM 618 N N . ARG A 1 83 ? -17.604 -7.150 13.117 1.00 74.56 83 ARG A N 1
ATOM 619 C CA . ARG A 1 83 ? -16.446 -6.399 13.611 1.00 74.56 83 ARG A CA 1
ATOM 620 C C . ARG A 1 83 ? -15.888 -7.037 14.868 1.00 74.56 83 ARG A C 1
ATOM 622 O O . ARG A 1 83 ? -16.628 -7.352 15.802 1.00 74.56 83 ARG A O 1
ATOM 629 N N . ALA A 1 84 ? -14.578 -7.241 14.894 1.00 80.69 84 ALA A N 1
ATOM 630 C CA . ALA A 1 84 ? -13.929 -7.914 16.009 1.00 80.69 84 ALA A CA 1
ATOM 631 C C . ALA A 1 84 ? -13.984 -7.069 17.285 1.00 80.69 84 ALA A C 1
ATOM 633 O O . ALA A 1 84 ? -14.110 -7.638 18.370 1.00 80.69 84 ALA A O 1
ATOM 634 N N . THR A 1 85 ? -13.949 -5.738 17.157 1.00 82.06 85 THR A N 1
ATOM 635 C CA . THR A 1 85 ? -14.008 -4.838 18.315 1.00 82.06 85 THR A CA 1
ATOM 636 C C . THR A 1 85 ? -15.393 -4.848 18.960 1.00 82.06 85 THR A C 1
ATOM 638 O O . THR A 1 85 ? -15.515 -4.959 20.175 1.00 82.06 85 THR A O 1
ATOM 641 N N . GLN A 1 86 ? -16.458 -4.843 18.158 1.00 76.00 86 GLN A N 1
ATOM 642 C CA . GLN A 1 86 ? -17.840 -4.862 18.666 1.00 76.00 86 GLN A CA 1
ATOM 643 C C . GLN A 1 86 ? -18.266 -6.191 19.245 1.00 76.00 86 GLN A C 1
ATOM 645 O O . GLN A 1 86 ? -18.984 -6.238 20.237 1.00 76.00 86 GLN A O 1
ATOM 650 N N . ARG A 1 87 ? -17.790 -7.289 18.658 1.00 79.19 87 ARG A N 1
ATOM 651 C CA . ARG A 1 87 ? -18.002 -8.625 19.217 1.00 79.19 87 ARG A CA 1
ATOM 652 C C . ARG A 1 87 ? -17.186 -8.869 20.492 1.00 79.19 87 ARG A C 1
ATOM 654 O O . ARG A 1 87 ? -17.303 -9.944 21.071 1.00 79.19 87 ARG A O 1
ATOM 661 N N . GLY A 1 88 ? -16.347 -7.916 20.910 1.00 81.88 88 GLY A N 1
ATOM 662 C CA . GLY A 1 88 ? -15.474 -8.043 22.076 1.00 81.88 88 GLY A CA 1
ATOM 663 C C . GLY A 1 88 ? -14.316 -9.026 21.881 1.00 81.88 88 GLY A C 1
ATOM 664 O O . GLY A 1 88 ? -13.660 -9.393 22.850 1.00 81.88 88 GLY A O 1
ATOM 665 N N . TRP A 1 89 ? -14.048 -9.467 20.647 1.00 85.94 89 TRP A N 1
ATOM 666 C CA . TRP A 1 89 ? -12.928 -10.364 20.339 1.00 85.94 89 TRP A CA 1
ATOM 667 C C . TRP A 1 89 ? -11.582 -9.650 20.425 1.00 85.94 89 TRP A C 1
ATOM 669 O O . TRP A 1 89 ? -10.570 -10.271 20.739 1.00 85.94 89 TRP A O 1
ATOM 679 N N . LEU A 1 90 ? -11.575 -8.351 20.131 1.00 86.44 90 LEU A N 1
ATOM 680 C CA . LEU A 1 90 ? -10.438 -7.462 20.316 1.00 86.44 90 LEU A CA 1
ATOM 681 C C . LEU A 1 90 ? -10.896 -6.220 21.073 1.00 86.44 90 LEU A C 1
ATOM 683 O O . LEU A 1 90 ? -11.989 -5.708 20.858 1.00 86.44 90 LEU A O 1
ATOM 687 N N . THR A 1 91 ? -10.045 -5.708 21.952 1.00 86.88 91 THR A N 1
ATOM 688 C CA . THR A 1 91 ? -10.267 -4.393 22.559 1.00 86.88 91 THR A CA 1
ATOM 689 C C . THR A 1 91 ? -9.975 -3.284 21.540 1.00 86.88 91 THR A C 1
ATOM 691 O O . THR A 1 91 ? -9.099 -3.464 20.689 1.00 86.88 91 THR A O 1
ATOM 694 N N . PRO A 1 92 ? -10.588 -2.091 21.659 1.00 83.94 92 PRO A N 1
ATOM 695 C CA . PRO A 1 92 ? -10.288 -0.960 20.775 1.00 83.94 92 PRO A CA 1
ATOM 696 C C . PRO A 1 92 ? -8.792 -0.630 20.724 1.00 83.94 92 PRO A C 1
ATOM 698 O O . PRO A 1 92 ? -8.244 -0.334 19.667 1.00 83.94 92 PRO A O 1
ATOM 701 N N . ARG A 1 93 ? -8.097 -0.763 21.863 1.00 83.62 93 ARG A N 1
ATOM 702 C CA . ARG A 1 93 ? -6.647 -0.562 21.959 1.00 83.62 93 ARG A CA 1
ATOM 703 C C . ARG A 1 93 ? -5.852 -1.605 21.168 1.00 83.62 93 ARG A C 1
ATOM 705 O O . ARG A 1 93 ? -4.851 -1.248 20.556 1.00 83.62 93 ARG A O 1
ATOM 712 N N . GLN A 1 94 ? -6.274 -2.871 21.176 1.00 88.25 94 GLN A N 1
ATOM 713 C CA . GLN A 1 94 ? -5.639 -3.923 20.374 1.00 88.25 94 GLN A CA 1
ATOM 714 C C . GLN A 1 94 ? -5.876 -3.702 18.881 1.00 88.25 94 GLN A C 1
ATOM 716 O O . GLN A 1 94 ? -4.936 -3.821 18.100 1.00 88.25 94 GLN A O 1
ATOM 721 N N . THR A 1 95 ? -7.095 -3.332 18.488 1.00 86.31 95 THR A N 1
ATOM 722 C CA . THR A 1 95 ? -7.436 -3.055 17.089 1.00 86.31 95 THR A CA 1
ATOM 723 C C . THR A 1 95 ? -6.654 -1.847 16.556 1.00 86.31 95 THR A C 1
ATOM 725 O O . THR A 1 95 ? -5.996 -1.951 15.520 1.00 86.31 95 THR A O 1
ATOM 728 N N . ALA A 1 96 ? -6.620 -0.738 17.304 1.00 85.00 96 ALA A N 1
ATOM 729 C CA . ALA A 1 96 ? -5.819 0.438 16.961 1.00 85.00 96 ALA A CA 1
ATOM 730 C C . ALA A 1 96 ? -4.312 0.127 16.933 1.00 85.00 96 ALA A C 1
ATOM 732 O O . ALA A 1 96 ? -3.615 0.519 16.001 1.00 85.00 96 ALA A O 1
ATOM 733 N N . GLY A 1 97 ? -3.806 -0.629 17.914 1.00 84.69 97 GLY A N 1
ATOM 734 C CA . GLY A 1 97 ? -2.408 -1.064 17.948 1.00 84.69 97 GLY A CA 1
ATOM 735 C C . GLY A 1 97 ? -2.027 -1.921 16.738 1.00 84.69 97 GLY A C 1
ATOM 736 O O . GLY A 1 97 ? -0.984 -1.687 16.132 1.00 84.69 97 GLY A O 1
ATOM 737 N N . GLY A 1 98 ? -2.891 -2.860 16.341 1.00 89.69 98 GLY A N 1
ATOM 738 C CA . GLY A 1 98 ? -2.704 -3.669 15.137 1.00 89.69 98 GLY A CA 1
ATOM 739 C C . GLY A 1 98 ? -2.648 -2.816 13.869 1.00 89.69 98 GLY A C 1
ATOM 740 O O . GLY A 1 98 ? -1.740 -2.992 13.061 1.00 89.69 98 GLY A O 1
ATOM 741 N N . SER A 1 99 ? -3.552 -1.838 13.737 1.00 89.25 99 SER A N 1
ATOM 742 C CA . SER A 1 99 ? -3.521 -0.874 12.631 1.00 89.25 99 SER A CA 1
ATOM 743 C C . SER A 1 99 ? -2.192 -0.117 12.572 1.00 89.25 99 SER A C 1
ATOM 745 O O . SER A 1 99 ? -1.585 -0.020 11.508 1.00 89.25 99 SER A O 1
ATOM 747 N N . THR A 1 100 ? -1.713 0.393 13.710 1.00 89.69 100 THR A N 1
ATOM 748 C CA . THR A 1 100 ? -0.446 1.136 13.795 1.00 89.69 100 THR A CA 1
ATOM 749 C C . THR A 1 100 ? 0.755 0.273 13.417 1.00 89.69 100 THR A C 1
ATOM 751 O O . THR A 1 100 ? 1.629 0.734 12.687 1.00 89.69 100 THR A O 1
ATOM 754 N N . VAL A 1 101 ? 0.803 -0.985 13.867 1.00 94.06 101 VAL A N 1
ATOM 755 C CA . VAL A 1 101 ? 1.881 -1.921 13.505 1.00 94.06 101 VAL A CA 1
ATOM 756 C C . VAL A 1 101 ? 1.875 -2.205 12.002 1.00 94.06 101 VAL A C 1
ATOM 758 O O . VAL A 1 101 ? 2.932 -2.162 11.374 1.00 94.06 101 VAL A O 1
ATOM 761 N N . CYS A 1 102 ? 0.699 -2.433 11.408 1.00 94.19 102 CYS A N 1
ATOM 762 C CA . CYS A 1 102 ? 0.570 -2.616 9.964 1.00 94.19 102 CYS A CA 1
ATOM 763 C C . CYS A 1 102 ? 1.028 -1.374 9.184 1.00 94.19 102 CYS A C 1
ATOM 765 O O . CYS A 1 102 ? 1.785 -1.522 8.228 1.00 94.19 102 CYS A O 1
ATOM 767 N N . LEU A 1 103 ? 0.648 -0.164 9.614 1.00 92.75 103 LEU A N 1
ATOM 768 C CA . LEU A 1 103 ? 1.097 1.090 8.993 1.00 92.75 103 LEU A CA 1
ATOM 769 C C . LEU A 1 103 ? 2.604 1.291 9.102 1.00 92.75 103 LEU A C 1
ATOM 771 O O . LEU A 1 103 ? 3.235 1.677 8.124 1.00 92.75 103 LEU A O 1
ATOM 775 N N . ALA A 1 104 ? 3.194 1.022 10.265 1.00 94.81 104 ALA A N 1
ATOM 776 C CA . ALA A 1 104 ? 4.633 1.158 10.460 1.00 94.81 104 ALA A CA 1
ATOM 777 C C . ALA A 1 104 ? 5.414 0.182 9.565 1.00 94.81 104 ALA A C 1
ATOM 779 O O . ALA A 1 104 ? 6.391 0.574 8.926 1.00 94.81 104 ALA A O 1
ATOM 780 N N . ALA A 1 105 ? 4.955 -1.069 9.469 1.00 96.44 105 ALA A N 1
ATOM 781 C CA . ALA A 1 105 ? 5.540 -2.063 8.575 1.00 96.44 105 ALA A CA 1
ATOM 782 C C . ALA A 1 105 ? 5.359 -1.683 7.095 1.00 96.44 105 ALA A C 1
ATOM 784 O O . ALA A 1 105 ? 6.313 -1.767 6.323 1.00 96.44 105 ALA A O 1
ATOM 785 N N . ALA A 1 106 ? 4.170 -1.210 6.703 1.00 95.31 106 ALA A N 1
ATOM 786 C CA . ALA A 1 106 ? 3.913 -0.722 5.350 1.00 95.31 106 ALA A CA 1
ATOM 787 C C . ALA A 1 106 ? 4.817 0.466 5.010 1.00 95.31 106 ALA A C 1
ATOM 789 O O . ALA A 1 106 ? 5.446 0.472 3.960 1.00 95.31 106 ALA A O 1
ATOM 790 N N . LEU A 1 107 ? 4.950 1.440 5.912 1.00 94.38 107 LEU A N 1
ATOM 791 C CA . LEU A 1 107 ? 5.821 2.593 5.717 1.00 94.38 107 LEU A CA 1
ATOM 792 C C . LEU A 1 107 ? 7.284 2.171 5.558 1.00 94.38 107 LEU A C 1
ATOM 794 O O . LEU A 1 107 ? 7.966 2.700 4.685 1.00 94.38 107 LEU A O 1
ATOM 798 N N . ALA A 1 108 ? 7.763 1.209 6.350 1.00 94.00 108 ALA A N 1
ATOM 799 C CA . ALA A 1 108 ? 9.124 0.692 6.229 1.00 94.00 108 ALA A CA 1
ATOM 800 C C . ALA A 1 108 ? 9.373 0.038 4.857 1.00 94.00 108 ALA A C 1
ATOM 802 O O . ALA A 1 108 ? 10.374 0.341 4.209 1.00 94.00 108 ALA A O 1
ATOM 803 N N . ILE A 1 109 ? 8.444 -0.801 4.387 1.00 93.38 109 ILE A N 1
ATOM 804 C CA . ILE A 1 109 ? 8.540 -1.458 3.073 1.00 93.38 109 ILE A CA 1
ATOM 805 C C . ILE A 1 109 ? 8.373 -0.446 1.929 1.00 93.38 109 ILE A C 1
ATOM 807 O O . ILE A 1 109 ? 9.143 -0.452 0.978 1.00 93.38 109 ILE A O 1
ATOM 811 N N . GLY A 1 110 ? 7.406 0.468 2.006 1.00 91.19 110 GLY A N 1
ATOM 812 C CA . GLY A 1 110 ? 7.214 1.500 0.984 1.00 91.19 110 GLY A CA 1
ATOM 813 C C . GLY A 1 110 ? 8.412 2.452 0.886 1.00 91.19 110 GLY A C 1
ATOM 814 O O . GLY A 1 110 ? 8.841 2.825 -0.207 1.00 91.19 110 GLY A O 1
ATOM 815 N N . SER A 1 111 ? 9.036 2.769 2.025 1.00 89.81 111 SER A N 1
ATOM 816 C CA . SER A 1 111 ? 10.271 3.561 2.060 1.00 89.81 111 SER A CA 1
ATOM 817 C C . SER A 1 111 ? 11.445 2.823 1.416 1.00 89.81 111 SER A C 1
ATOM 819 O O . SER A 1 111 ? 12.236 3.453 0.718 1.00 89.81 111 SER A O 1
ATOM 821 N N . SER A 1 112 ? 11.558 1.500 1.591 1.00 88.19 112 SER A N 1
ATOM 822 C CA . SER A 1 112 ? 12.609 0.728 0.915 1.00 88.19 112 SER A CA 1
ATOM 823 C C . SER A 1 112 ? 12.378 0.633 -0.595 1.00 88.19 112 SER A C 1
ATOM 825 O O . SER A 1 112 ? 13.331 0.755 -1.355 1.00 88.19 112 SER A O 1
ATOM 827 N N . LEU A 1 113 ? 11.125 0.518 -1.041 1.00 87.56 113 LEU A N 1
ATOM 828 C CA . LEU A 1 113 ? 10.750 0.551 -2.461 1.00 87.56 113 LEU A CA 1
ATOM 829 C C . LEU A 1 113 ? 10.984 1.921 -3.120 1.00 87.56 113 LEU A C 1
ATOM 831 O O . LEU A 1 113 ? 11.183 2.002 -4.328 1.00 87.56 113 LEU A O 1
ATOM 835 N N . THR A 1 114 ? 10.990 2.999 -2.333 1.00 85.00 114 THR A N 1
ATOM 836 C CA . THR A 1 114 ? 11.309 4.356 -2.809 1.00 85.00 114 THR A CA 1
ATOM 837 C C . THR A 1 114 ? 12.794 4.508 -3.163 1.00 85.00 114 THR A C 1
ATOM 839 O O . THR A 1 114 ? 13.159 5.392 -3.940 1.00 85.00 114 THR A O 1
ATOM 842 N N . ALA A 1 115 ? 13.670 3.677 -2.591 1.00 79.88 115 ALA A N 1
ATOM 843 C CA . ALA A 1 115 ? 15.104 3.733 -2.839 1.00 79.88 115 ALA A CA 1
ATOM 844 C C . ALA A 1 115 ? 15.446 3.090 -4.193 1.00 79.88 115 ALA A C 1
ATOM 846 O O . ALA A 1 115 ? 15.378 1.874 -4.352 1.00 79.88 115 ALA A O 1
ATOM 847 N N . ILE A 1 116 ? 15.856 3.908 -5.164 1.00 72.25 116 ILE A N 1
ATOM 848 C CA . ILE A 1 116 ? 16.217 3.472 -6.519 1.00 72.25 116 ILE A CA 1
ATOM 849 C C . ILE A 1 116 ? 17.674 3.845 -6.814 1.00 72.25 116 ILE A C 1
ATOM 851 O O . ILE A 1 116 ? 18.177 4.887 -6.382 1.00 72.25 116 ILE A O 1
ATOM 855 N N . ALA A 1 117 ? 18.377 2.987 -7.556 1.00 58.19 117 ALA A N 1
ATOM 856 C CA . ALA A 1 117 ? 19.748 3.245 -7.988 1.00 58.19 117 ALA A CA 1
ATOM 857 C C . ALA A 1 117 ? 19.765 4.400 -8.991 1.00 58.19 117 ALA A C 1
ATOM 859 O O . ALA A 1 117 ? 19.039 4.360 -9.983 1.00 58.19 117 ALA A O 1
ATOM 860 N N . ALA A 1 118 ? 20.653 5.385 -8.825 1.00 50.91 118 ALA A N 1
ATOM 861 C CA . ALA A 1 118 ? 20.797 6.469 -9.804 1.00 50.91 118 ALA A CA 1
ATOM 862 C C . ALA A 1 118 ? 21.159 6.002 -11.237 1.00 50.91 118 ALA A C 1
ATOM 864 O O . ALA A 1 118 ? 21.048 6.807 -12.163 1.00 50.91 118 ALA A O 1
ATOM 865 N N . GLY A 1 119 ? 21.582 4.743 -11.417 1.00 52.75 119 GLY A N 1
ATOM 866 C CA . GLY A 1 119 ? 21.982 4.153 -12.701 1.00 52.75 119 GLY A CA 1
ATOM 867 C C . GLY A 1 119 ? 21.202 2.908 -13.144 1.00 52.75 119 GLY A C 1
ATOM 868 O O . GLY A 1 119 ? 21.591 2.315 -14.142 1.00 52.75 119 GLY A O 1
ATOM 869 N N . GLY A 1 120 ? 20.132 2.514 -12.441 1.00 58.22 120 GLY A N 1
ATOM 870 C CA . GLY A 1 120 ? 19.486 1.211 -12.648 1.00 58.22 120 GLY A CA 1
ATOM 871 C C . GLY A 1 120 ? 20.315 0.063 -12.054 1.00 58.22 120 GLY A C 1
ATOM 872 O O . GLY A 1 120 ? 21.533 0.010 -12.190 1.00 58.22 120 GLY A O 1
ATOM 873 N N . GLY A 1 121 ? 19.669 -0.824 -11.312 1.00 54.69 121 GLY A N 1
ATOM 874 C CA . GLY A 1 121 ? 20.304 -1.932 -10.609 1.00 54.69 121 GLY A CA 1
ATOM 875 C C . GLY A 1 121 ? 19.375 -2.523 -9.557 1.00 54.69 121 GLY A C 1
ATOM 876 O O . GLY A 1 121 ? 18.547 -1.815 -8.979 1.00 54.69 121 GLY A O 1
ATOM 877 N N . ALA A 1 122 ? 19.516 -3.827 -9.315 1.00 56.72 122 ALA A N 1
ATOM 878 C CA . ALA A 1 122 ? 18.781 -4.523 -8.267 1.00 56.72 122 ALA A CA 1
ATOM 879 C C . ALA A 1 122 ? 19.030 -3.873 -6.898 1.00 56.72 122 ALA A C 1
ATOM 881 O O . ALA A 1 122 ? 20.124 -3.372 -6.621 1.00 56.72 122 ALA A O 1
ATOM 882 N N . LEU A 1 123 ? 18.026 -3.932 -6.017 1.00 57.62 123 LEU A N 1
ATOM 883 C CA . LEU A 1 123 ? 18.080 -3.345 -4.673 1.00 57.62 123 LEU A CA 1
ATOM 884 C C . LEU A 1 123 ? 19.296 -3.851 -3.862 1.00 57.62 123 LEU A C 1
ATOM 886 O O . LEU A 1 123 ? 19.837 -3.137 -3.024 1.00 57.62 123 LEU A O 1
ATOM 890 N N . SER A 1 124 ? 19.758 -5.072 -4.154 1.00 55.38 124 SER A N 1
ATOM 891 C CA . SER A 1 124 ? 20.926 -5.733 -3.557 1.00 55.38 124 SER A CA 1
ATOM 892 C C . SER A 1 124 ? 22.284 -5.173 -4.005 1.00 55.38 124 SER A C 1
ATOM 894 O O . SER A 1 124 ? 23.284 -5.409 -3.332 1.00 55.38 124 SER A O 1
ATOM 896 N N . SER A 1 125 ? 22.339 -4.429 -5.114 1.00 55.00 125 SER A N 1
ATOM 897 C CA . SER A 1 125 ? 23.567 -3.851 -5.684 1.00 55.00 125 SER A CA 1
ATOM 898 C C . SER A 1 125 ? 23.747 -2.363 -5.329 1.00 55.00 125 SER A C 1
ATOM 900 O O . SER A 1 125 ? 24.697 -1.706 -5.758 1.00 55.00 125 SER A O 1
ATOM 902 N N . LEU A 1 126 ? 22.833 -1.804 -4.530 1.00 59.59 126 LEU A N 1
ATOM 903 C CA . LEU A 1 126 ? 22.819 -0.388 -4.174 1.00 59.59 126 LEU A CA 1
ATOM 904 C C . LEU A 1 126 ? 23.961 -0.015 -3.221 1.00 59.59 126 LEU A C 1
ATOM 906 O O . LEU A 1 126 ? 23.951 -0.355 -2.039 1.00 59.59 126 LEU A O 1
ATOM 910 N N . SER A 1 127 ? 24.908 0.786 -3.713 1.00 56.56 127 SER A N 1
ATOM 911 C CA . SER A 1 127 ? 25.819 1.541 -2.849 1.00 56.56 127 SER A CA 1
ATOM 912 C C . SER A 1 127 ? 25.071 2.710 -2.183 1.00 56.56 127 SER A C 1
ATOM 914 O O . SER A 1 127 ? 24.372 3.447 -2.891 1.00 56.56 127 SER A O 1
ATOM 916 N N . PRO A 1 128 ? 25.247 2.965 -0.867 1.00 60.16 128 PRO A N 1
ATOM 917 C CA . PRO A 1 128 ? 24.595 4.075 -0.161 1.00 60.16 128 PRO A CA 1
ATOM 918 C C . PRO A 1 128 ? 24.822 5.452 -0.802 1.00 60.16 128 PRO A C 1
ATOM 920 O O . PRO A 1 128 ? 23.976 6.333 -0.690 1.00 60.16 128 PRO A O 1
ATOM 923 N N . ALA A 1 129 ? 25.939 5.637 -1.513 1.00 58.75 129 ALA A N 1
ATOM 924 C CA . ALA A 1 129 ? 26.284 6.892 -2.184 1.00 58.75 129 ALA A CA 1
ATOM 925 C C . ALA A 1 129 ? 25.467 7.170 -3.465 1.00 58.75 129 ALA A C 1
ATOM 927 O O . ALA A 1 129 ? 25.534 8.271 -4.009 1.00 58.75 129 ALA A O 1
ATOM 928 N N . THR A 1 130 ? 24.720 6.187 -3.976 1.00 64.50 130 THR A N 1
ATOM 929 C CA . THR A 1 130 ? 24.032 6.253 -5.280 1.00 64.50 130 THR A CA 1
ATOM 930 C C . THR A 1 130 ? 22.511 6.112 -5.155 1.00 64.50 130 THR A C 1
ATOM 932 O O . THR A 1 130 ? 21.804 6.159 -6.164 1.00 64.50 130 THR A O 1
ATOM 935 N N . ILE A 1 131 ? 21.988 5.974 -3.931 1.00 69.62 131 ILE A N 1
ATOM 936 C CA . ILE A 1 131 ? 20.548 5.882 -3.675 1.00 69.62 131 ILE A CA 1
ATOM 937 C C . ILE A 1 131 ? 19.893 7.231 -3.973 1.00 69.62 131 ILE A C 1
ATOM 939 O O . ILE A 1 131 ? 20.263 8.267 -3.419 1.00 69.62 131 ILE A O 1
ATOM 943 N N . ARG A 1 132 ? 18.883 7.212 -4.839 1.00 75.31 132 ARG A N 1
ATOM 944 C CA . ARG A 1 132 ? 17.952 8.320 -5.049 1.00 75.31 132 ARG A CA 1
ATOM 945 C C . ARG A 1 132 ? 16.570 7.884 -4.591 1.00 75.31 132 ARG A C 1
ATOM 947 O O . ARG A 1 132 ? 16.174 6.745 -4.809 1.00 75.31 132 ARG A O 1
ATOM 954 N N . LEU A 1 133 ? 15.850 8.799 -3.952 1.00 81.88 133 LEU A N 1
ATOM 955 C CA . LEU A 1 133 ? 14.460 8.576 -3.576 1.00 81.88 133 LEU A CA 1
ATOM 956 C C . LEU A 1 133 ? 13.569 8.935 -4.762 1.00 81.88 133 LEU A C 1
ATOM 958 O O . LEU A 1 133 ? 13.629 10.063 -5.255 1.00 81.88 133 LEU A O 1
ATOM 962 N N . ASP A 1 134 ? 12.767 7.981 -5.222 1.00 86.06 134 ASP A N 1
ATOM 963 C CA . ASP A 1 134 ? 11.781 8.222 -6.268 1.00 86.06 134 ASP A CA 1
ATOM 964 C C . ASP A 1 134 ? 10.612 9.052 -5.710 1.00 86.06 134 ASP A C 1
ATOM 966 O O . ASP A 1 134 ? 9.892 8.587 -4.822 1.00 86.06 134 ASP A O 1
ATOM 970 N N . PRO A 1 135 ? 10.399 10.290 -6.187 1.00 87.25 135 PRO A N 1
ATOM 971 C CA . PRO A 1 135 ? 9.395 11.174 -5.603 1.00 87.25 135 PRO A CA 1
ATOM 972 C C . PRO A 1 135 ? 7.967 10.655 -5.812 1.00 87.25 135 PRO A C 1
ATOM 974 O O . PRO A 1 135 ? 7.111 10.863 -4.952 1.00 87.25 135 PRO A O 1
ATOM 977 N N . THR A 1 136 ? 7.708 9.951 -6.917 1.00 88.50 136 THR A N 1
ATOM 978 C CA . THR A 1 136 ? 6.393 9.375 -7.219 1.00 88.50 136 THR A CA 1
ATOM 979 C C . THR A 1 136 ? 6.057 8.274 -6.226 1.00 88.50 136 THR A C 1
ATOM 981 O O . THR A 1 136 ? 4.974 8.271 -5.642 1.00 88.50 136 THR A O 1
ATOM 984 N N . PHE A 1 137 ? 6.990 7.353 -5.983 1.00 88.88 137 PHE A N 1
ATOM 985 C CA . PHE A 1 137 ? 6.751 6.254 -5.058 1.00 88.88 137 PHE A CA 1
ATOM 986 C C . PHE A 1 137 ? 6.758 6.706 -3.592 1.00 88.88 137 PHE A C 1
ATOM 988 O O . PHE A 1 137 ? 5.977 6.193 -2.786 1.00 88.88 137 PHE A O 1
ATOM 995 N N . ALA A 1 138 ? 7.547 7.734 -3.257 1.00 90.94 138 ALA A N 1
ATOM 996 C CA . ALA A 1 138 ? 7.464 8.407 -1.963 1.00 90.94 138 ALA A CA 1
ATOM 997 C C . ALA A 1 138 ? 6.058 8.981 -1.731 1.00 90.94 138 ALA A C 1
ATOM 999 O O . ALA A 1 138 ? 5.463 8.759 -0.675 1.00 90.94 138 ALA A O 1
ATOM 1000 N N . PHE A 1 139 ? 5.505 9.673 -2.735 1.00 93.31 139 PHE A N 1
ATOM 1001 C CA . PHE A 1 139 ? 4.139 10.187 -2.687 1.00 93.31 139 PHE A CA 1
ATOM 1002 C C . PHE A 1 139 ? 3.134 9.053 -2.484 1.00 93.31 139 PHE A C 1
ATOM 1004 O O . PHE A 1 139 ? 2.385 9.109 -1.515 1.00 93.31 139 PHE A O 1
ATOM 1011 N N . VAL A 1 140 ? 3.178 8.004 -3.316 1.00 93.38 140 VAL A N 1
ATOM 1012 C CA . VAL A 1 140 ? 2.291 6.830 -3.207 1.00 93.38 140 VAL A CA 1
ATOM 1013 C C . VAL A 1 140 ? 2.363 6.196 -1.820 1.00 93.38 140 VAL A C 1
ATOM 1015 O O . VAL A 1 140 ? 1.330 5.861 -1.243 1.00 93.38 140 VAL A O 1
ATOM 1018 N N . THR A 1 141 ? 3.562 6.042 -1.258 1.00 94.00 141 THR A N 1
ATOM 1019 C CA . THR A 1 141 ? 3.758 5.450 0.071 1.00 94.00 141 THR A CA 1
ATOM 1020 C C . THR A 1 141 ? 3.085 6.295 1.150 1.00 94.00 141 THR A C 1
ATOM 1022 O O . THR A 1 141 ? 2.280 5.787 1.933 1.00 94.00 141 THR A O 1
ATOM 1025 N N . LEU A 1 142 ? 3.383 7.596 1.183 1.00 93.88 142 LEU A N 1
ATOM 1026 C CA . LEU A 1 142 ? 2.855 8.505 2.199 1.00 93.88 142 LEU A CA 1
ATOM 1027 C C . LEU A 1 142 ? 1.342 8.689 2.067 1.00 93.88 142 LEU A C 1
ATOM 1029 O O . LEU A 1 142 ? 0.629 8.650 3.070 1.00 93.88 142 LEU A O 1
ATOM 1033 N N . SER A 1 143 ? 0.844 8.839 0.842 1.00 92.31 143 SER A N 1
ATOM 1034 C CA . SER A 1 143 ? -0.578 9.014 0.572 1.00 92.31 143 SER A CA 1
ATOM 1035 C C . SER A 1 143 ? -1.382 7.738 0.840 1.00 92.31 143 SER A C 1
ATOM 1037 O O . SER A 1 143 ? -2.505 7.835 1.327 1.00 92.31 143 SER A O 1
ATOM 1039 N N . SER A 1 144 ? -0.809 6.545 0.629 1.00 91.88 144 SER A N 1
ATOM 1040 C CA . SER A 1 144 ? -1.435 5.267 1.014 1.00 91.88 144 SER A CA 1
ATOM 1041 C C . SER A 1 144 ? -1.569 5.138 2.530 1.00 91.88 144 SER A C 1
ATOM 1043 O O . SER A 1 144 ? -2.642 4.798 3.025 1.00 91.88 144 SER A O 1
ATOM 1045 N N . CYS A 1 145 ? -0.505 5.445 3.283 1.00 91.25 145 CYS A N 1
ATOM 1046 C CA . CYS A 1 145 ? -0.539 5.439 4.748 1.00 91.25 145 CYS A CA 1
ATOM 1047 C C . CYS A 1 145 ? -1.548 6.454 5.294 1.00 91.25 145 CYS A C 1
ATOM 1049 O O . CYS A 1 145 ? -2.290 6.150 6.226 1.00 91.25 145 CYS A O 1
ATOM 1051 N N . PHE A 1 146 ? -1.594 7.644 4.695 1.00 88.75 146 PHE A N 1
ATOM 1052 C CA . PHE A 1 146 ? -2.580 8.663 5.028 1.00 88.75 146 PHE A CA 1
ATOM 1053 C C . PHE A 1 146 ? -4.005 8.168 4.748 1.00 88.75 146 PHE A C 1
ATOM 1055 O O . PHE A 1 146 ? -4.847 8.194 5.644 1.00 88.75 146 PHE A O 1
ATOM 1062 N N . ASN A 1 147 ? -4.264 7.640 3.549 1.00 85.81 147 ASN A N 1
ATOM 1063 C CA . ASN A 1 147 ? -5.580 7.137 3.159 1.00 85.81 147 ASN A CA 1
ATOM 1064 C C . ASN A 1 147 ? -6.028 5.952 4.007 1.00 85.81 147 ASN A C 1
ATOM 1066 O O . ASN A 1 147 ? -7.208 5.849 4.308 1.00 85.81 147 ASN A O 1
ATOM 1070 N N . ALA A 1 148 ? -5.118 5.098 4.468 1.00 85.44 148 ALA A N 1
ATOM 1071 C CA . ALA A 1 148 ? -5.477 3.995 5.350 1.00 85.44 148 ALA A CA 1
ATOM 1072 C C . ALA A 1 148 ? -6.107 4.444 6.680 1.00 85.44 148 ALA A C 1
ATOM 1074 O O . ALA A 1 148 ? -6.818 3.657 7.299 1.00 85.44 148 ALA A O 1
ATOM 1075 N N . VAL A 1 149 ? -5.870 5.693 7.092 1.00 81.56 149 VAL A N 1
ATOM 1076 C CA . VAL A 1 149 ? -6.494 6.322 8.264 1.00 81.56 149 VAL A CA 1
ATOM 1077 C C . VAL A 1 149 ? -7.640 7.250 7.839 1.00 81.56 149 VAL A C 1
ATOM 1079 O O . VAL A 1 149 ? -8.718 7.216 8.420 1.00 81.56 149 VAL A O 1
ATOM 1082 N N . ALA A 1 150 ? -7.443 8.047 6.786 1.00 76.31 150 ALA A N 1
ATOM 1083 C CA . ALA A 1 150 ? -8.421 9.015 6.283 1.00 76.31 150 ALA A CA 1
ATOM 1084 C C . ALA A 1 150 ? -9.620 8.388 5.547 1.00 76.31 150 ALA A C 1
ATOM 1086 O O . ALA A 1 150 ? -10.581 9.080 5.222 1.00 76.31 150 ALA A O 1
ATOM 1087 N N . TYR A 1 151 ? -9.601 7.089 5.255 1.00 65.12 151 TYR A N 1
ATOM 1088 C CA . TYR A 1 151 ? -10.700 6.419 4.559 1.00 65.12 151 TYR A CA 1
ATOM 1089 C C . TYR A 1 151 ? -11.999 6.376 5.390 1.00 65.12 151 TYR A C 1
ATOM 1091 O O . TYR A 1 151 ? -13.085 6.322 4.817 1.00 65.12 151 TYR A O 1
ATOM 1099 N N . THR A 1 152 ? -11.924 6.462 6.726 1.00 60.00 152 THR A N 1
ATOM 1100 C CA . THR A 1 152 ? -13.097 6.450 7.625 1.00 60.00 152 THR A CA 1
ATOM 1101 C C . THR A 1 152 ? -13.138 7.638 8.583 1.00 60.00 152 THR A C 1
ATOM 1103 O O . THR A 1 152 ? -12.177 7.862 9.312 1.00 60.00 152 THR A O 1
ATOM 1106 N N . GLY A 1 153 ? -14.278 8.348 8.650 1.00 49.47 153 GLY A N 1
ATOM 1107 C CA . GLY A 1 153 ? -14.580 9.295 9.743 1.00 49.47 153 GLY A CA 1
ATOM 1108 C C . GLY A 1 153 ? -15.116 10.680 9.345 1.00 49.47 153 GLY A C 1
ATOM 1109 O O . GLY A 1 153 ? -14.428 11.685 9.524 1.00 49.47 153 GLY A O 1
ATOM 1110 N N . GLY A 1 154 ? -16.361 10.763 8.855 1.00 44.25 154 GLY A N 1
ATOM 1111 C CA . GLY A 1 154 ? -17.134 12.023 8.830 1.00 44.25 154 GLY A CA 1
ATOM 1112 C C . GLY A 1 154 ? -17.400 12.587 10.249 1.00 44.25 154 GLY A C 1
ATOM 1113 O O . GLY A 1 154 ? -17.032 11.971 11.242 1.00 44.25 154 GLY A O 1
ATOM 1114 N N . PRO A 1 155 ? -18.014 13.773 10.405 1.00 43.66 155 PRO A N 1
ATOM 1115 C CA . PRO A 1 155 ? -17.345 14.957 10.941 1.00 43.66 155 PRO A CA 1
ATOM 1116 C C . PRO A 1 155 ? -17.588 15.212 12.440 1.00 43.66 155 PRO A C 1
ATOM 1118 O O . PRO A 1 155 ? -18.160 16.238 12.764 1.00 43.66 155 PRO A O 1
ATOM 1121 N N . TYR A 1 156 ? -17.161 14.360 13.376 1.00 39.56 156 TYR A N 1
ATOM 1122 C CA . TYR A 1 156 ? -17.206 14.705 14.816 1.00 39.56 156 TYR A CA 1
ATOM 1123 C C . TYR A 1 156 ? -16.058 14.049 15.623 1.00 39.56 156 TYR A C 1
ATOM 1125 O O . TYR A 1 156 ? -15.403 13.137 15.118 1.00 39.56 156 TYR A O 1
ATOM 1133 N N . PRO A 1 157 ? -15.697 14.593 16.810 1.00 37.03 157 PRO A N 1
ATOM 1134 C CA . PRO A 1 157 ? -14.319 14.653 17.291 1.00 37.03 157 PRO A CA 1
ATOM 1135 C C . PRO A 1 157 ? -13.799 13.328 17.861 1.00 37.03 157 PRO A C 1
ATOM 1137 O O . PRO A 1 157 ? -14.447 12.653 18.653 1.00 37.03 157 PRO A O 1
ATOM 1140 N N . LEU A 1 158 ? -12.570 13.024 17.448 1.00 43.25 158 LEU A N 1
ATOM 1141 C CA . LEU A 1 158 ? -11.778 11.822 17.699 1.00 43.25 158 LEU A CA 1
ATOM 1142 C C . LEU A 1 158 ? -11.705 11.346 19.155 1.00 43.25 158 LEU A C 1
ATOM 1144 O O . LEU A 1 158 ? -11.245 12.066 20.043 1.00 43.25 158 LEU A O 1
ATOM 1148 N N . GLY A 1 159 ? -11.900 10.039 19.326 1.00 31.92 159 GLY A N 1
ATOM 1149 C CA . GLY A 1 159 ? -11.149 9.251 20.295 1.00 31.92 159 GLY A CA 1
ATOM 1150 C C . GLY A 1 159 ? -9.934 8.601 19.623 1.00 31.92 159 GLY A C 1
ATOM 1151 O O . GLY A 1 159 ? -10.097 7.723 18.793 1.00 31.92 159 GLY A O 1
ATOM 1152 N N . TYR A 1 160 ? -8.732 9.043 20.005 1.00 46.50 160 TYR A N 1
ATOM 1153 C CA . TYR A 1 160 ? -7.502 8.246 20.161 1.00 46.50 160 TYR A CA 1
ATOM 1154 C C . TYR A 1 160 ? -6.805 7.561 18.962 1.00 46.50 160 TYR A C 1
ATOM 1156 O O . TYR A 1 160 ? -6.355 6.420 19.061 1.00 46.50 160 TYR A O 1
ATOM 1164 N N . VAL A 1 161 ? -6.450 8.360 17.947 1.00 42.53 161 VAL A N 1
ATOM 1165 C CA . VAL A 1 161 ? -5.147 8.220 17.250 1.00 42.53 161 VAL A CA 1
ATOM 1166 C C . VAL A 1 161 ? -4.217 9.389 17.605 1.00 42.53 161 VAL A C 1
ATOM 1168 O O . VAL A 1 161 ? -3.750 10.087 16.723 1.00 42.53 161 VAL A O 1
ATOM 1171 N N . GLY A 1 162 ? -3.997 9.680 18.895 1.00 46.91 162 GLY A N 1
ATOM 1172 C CA . GLY A 1 162 ? -2.897 10.540 19.394 1.00 46.91 162 GLY A CA 1
ATOM 1173 C C . GLY A 1 162 ? -2.733 11.983 18.860 1.00 46.91 162 GLY A C 1
ATOM 1174 O O . GLY A 1 162 ? -1.853 12.690 19.336 1.00 46.91 162 GLY A O 1
ATOM 1175 N N . LEU A 1 163 ? -3.553 12.445 17.916 1.00 46.34 163 LEU A N 1
ATOM 1176 C CA . LEU A 1 163 ? -3.432 13.714 17.192 1.00 46.34 163 LEU A CA 1
ATOM 1177 C C . LEU A 1 163 ? -4.725 14.515 17.372 1.00 46.34 163 LEU A C 1
ATOM 1179 O O . LEU A 1 163 ? -5.537 14.631 16.460 1.00 46.34 163 LEU A O 1
ATOM 1183 N N . GLY A 1 164 ? -4.951 14.989 18.599 1.00 39.44 164 GLY A N 1
ATOM 1184 C CA . GLY A 1 164 ? -6.199 15.621 19.031 1.00 39.44 164 GLY A CA 1
ATOM 1185 C C . GLY A 1 164 ? -6.847 16.564 18.005 1.00 39.44 164 GLY A C 1
ATOM 1186 O O . GLY A 1 164 ? -6.222 17.501 17.519 1.00 39.44 164 GLY A O 1
ATOM 1187 N N . GLY A 1 165 ? -8.137 16.334 17.738 1.00 44.22 165 GLY A N 1
ATOM 1188 C CA . GLY A 1 165 ? -9.049 17.332 17.166 1.00 44.22 165 GLY A CA 1
ATOM 1189 C C . GLY A 1 165 ? -9.151 17.445 15.640 1.00 44.22 165 GLY A C 1
ATOM 1190 O O . GLY A 1 165 ? -9.957 18.252 15.189 1.00 44.22 165 GLY A O 1
ATOM 1191 N N . VAL A 1 166 ? -8.418 16.666 14.834 1.00 46.09 166 VAL A N 1
ATOM 1192 C CA . VAL A 1 166 ? -8.433 16.806 13.359 1.00 46.09 166 VAL A CA 1
ATOM 1193 C C . VAL A 1 166 ? -9.069 15.589 12.673 1.00 46.09 166 VAL A C 1
ATOM 1195 O O . VAL A 1 166 ? -8.432 14.545 12.576 1.00 46.09 166 VAL A O 1
ATOM 1198 N N . SER A 1 167 ? -10.301 15.710 12.153 1.00 50.94 167 SER A N 1
ATOM 1199 C CA . SER A 1 167 ? -10.823 14.717 11.195 1.00 50.94 167 SER A CA 1
ATOM 1200 C C . SER A 1 167 ? -10.216 14.977 9.816 1.00 50.94 167 SER A C 1
ATOM 1202 O O . SER A 1 167 ? -10.334 16.074 9.273 1.00 50.94 167 SER A O 1
ATOM 1204 N N . ILE A 1 168 ? -9.554 13.958 9.272 1.00 54.62 168 ILE A N 1
ATOM 1205 C CA . ILE A 1 168 ? -8.967 13.956 7.926 1.00 54.62 168 ILE A CA 1
ATOM 1206 C C . ILE A 1 168 ? -9.807 13.152 6.930 1.00 54.62 168 ILE A C 1
ATOM 1208 O O . ILE A 1 168 ? -9.385 12.990 5.788 1.00 54.62 168 ILE A O 1
ATOM 1212 N N . ALA A 1 169 ? -10.964 12.626 7.348 1.00 60.00 169 ALA A N 1
ATOM 1213 C CA . ALA A 1 169 ? -11.698 11.701 6.507 1.00 60.00 169 ALA A CA 1
ATOM 1214 C C . ALA A 1 169 ? -12.574 12.389 5.466 1.00 60.00 169 ALA A C 1
ATOM 1216 O O . ALA A 1 169 ? -13.185 13.435 5.699 1.00 60.00 169 ALA A O 1
ATOM 1217 N N . TYR A 1 170 ? -12.668 11.747 4.310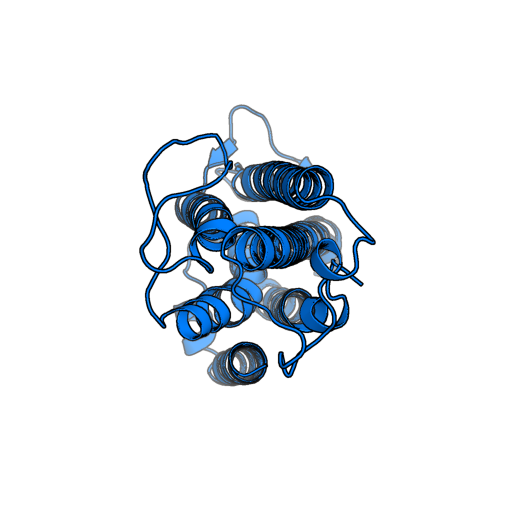 1.00 64.44 170 TYR A N 1
ATOM 1218 C CA . TYR A 1 170 ? -13.403 12.274 3.175 1.00 64.44 170 TYR A CA 1
ATOM 1219 C C . TYR A 1 170 ? -14.859 11.800 3.180 1.00 64.44 170 TYR A C 1
ATOM 1221 O O . TYR A 1 170 ? -15.149 10.616 3.340 1.00 64.44 170 TYR A O 1
ATOM 1229 N N . TRP A 1 171 ? -15.792 12.721 2.944 1.00 60.22 171 TRP A N 1
ATOM 1230 C CA . TRP A 1 171 ? -17.207 12.395 2.768 1.00 60.22 171 TRP A CA 1
ATOM 1231 C C . TRP A 1 171 ? -17.437 11.675 1.433 1.00 60.22 171 TRP A C 1
ATOM 1233 O O . TRP A 1 171 ? -17.320 12.289 0.376 1.00 60.22 171 TRP A O 1
ATOM 1243 N N . GLY A 1 172 ? -17.778 10.383 1.474 1.00 61.47 172 GLY A N 1
ATOM 1244 C CA . GLY A 1 172 ? -18.280 9.640 0.307 1.00 61.47 172 GLY A CA 1
ATOM 1245 C C . GLY A 1 172 ? -17.274 9.403 -0.828 1.00 61.47 172 GLY A C 1
ATOM 1246 O O . GLY A 1 172 ? -17.673 8.962 -1.897 1.00 61.47 172 GLY A O 1
ATOM 1247 N N . LEU A 1 173 ? -15.982 9.675 -0.615 1.00 69.06 173 LEU A N 1
ATOM 1248 C CA . LEU A 1 173 ? -14.921 9.445 -1.609 1.00 69.06 173 LEU A CA 1
ATOM 1249 C C . LEU A 1 173 ? -14.192 8.104 -1.425 1.00 69.06 173 LEU A C 1
ATOM 1251 O O . LEU A 1 173 ? -13.222 7.841 -2.133 1.00 69.06 173 LEU A O 1
ATOM 1255 N N . GLY A 1 174 ? -14.638 7.266 -0.483 1.00 70.31 174 GLY A N 1
ATOM 1256 C CA . GLY A 1 174 ? -14.011 5.981 -0.169 1.00 70.31 174 GLY A CA 1
ATOM 1257 C C . GLY A 1 174 ? -13.836 5.106 -1.410 1.00 70.31 174 GLY A C 1
ATOM 1258 O O . GLY A 1 174 ? -12.711 4.753 -1.750 1.00 70.31 174 GLY A O 1
ATOM 12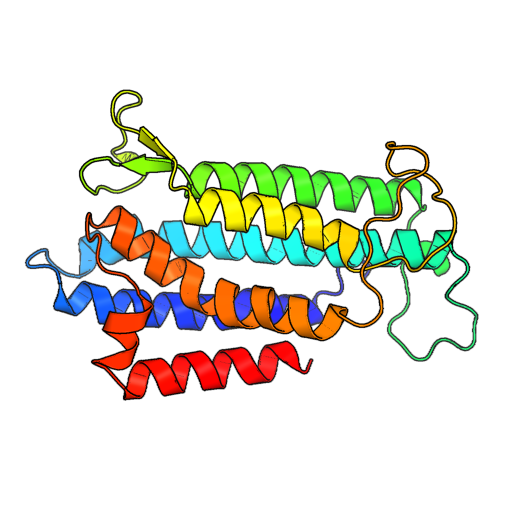59 N N . ASP A 1 175 ? -14.911 4.840 -2.145 1.00 73.94 175 ASP A N 1
ATOM 1260 C CA . ASP A 1 175 ? -14.880 3.968 -3.329 1.00 73.94 175 ASP A CA 1
ATOM 1261 C C . ASP A 1 175 ? -13.919 4.489 -4.408 1.00 73.94 175 ASP A C 1
ATOM 1263 O O . ASP A 1 175 ? -13.154 3.728 -5.000 1.00 73.94 175 ASP A O 1
ATOM 1267 N N . THR A 1 176 ? -13.855 5.811 -4.589 1.00 77.56 176 THR A N 1
ATOM 1268 C CA . THR A 1 176 ? -12.886 6.452 -5.486 1.00 77.56 176 THR A CA 1
ATOM 1269 C C . THR A 1 176 ? -11.451 6.162 -5.053 1.00 77.56 176 THR A C 1
ATOM 1271 O O . THR A 1 176 ? -10.622 5.773 -5.874 1.00 77.56 176 THR A O 1
ATOM 1274 N N . PHE A 1 177 ? -11.126 6.322 -3.768 1.00 78.50 177 PHE A N 1
ATOM 1275 C CA . PHE A 1 177 ? -9.783 6.025 -3.267 1.00 78.50 177 PHE A CA 1
ATOM 1276 C C . PHE A 1 177 ? -9.468 4.528 -3.296 1.00 78.50 177 PHE A C 1
ATOM 1278 O O . PHE A 1 177 ? -8.333 4.165 -3.601 1.00 78.50 177 PHE A O 1
ATOM 1285 N N . ALA A 1 178 ? -10.451 3.660 -3.052 1.00 78.81 178 ALA A N 1
ATOM 1286 C CA . ALA A 1 178 ? -10.284 2.219 -3.195 1.00 78.81 178 ALA A CA 1
ATOM 1287 C C . ALA A 1 178 ? -9.930 1.854 -4.644 1.00 78.81 178 ALA A C 1
ATOM 1289 O O . ALA A 1 178 ? -8.925 1.185 -4.876 1.00 78.81 178 ALA A O 1
ATOM 1290 N N . PHE A 1 179 ? -10.662 2.386 -5.625 1.00 81.69 179 PHE A N 1
ATOM 1291 C CA . PHE A 1 179 ? -10.349 2.206 -7.042 1.00 81.69 179 PHE A CA 1
ATOM 1292 C C . PHE A 1 179 ? -8.965 2.759 -7.422 1.00 81.69 179 PHE A C 1
ATOM 1294 O O . PHE A 1 179 ? -8.195 2.094 -8.116 1.00 81.69 179 PHE A O 1
ATOM 1301 N N . LEU A 1 180 ? -8.603 3.956 -6.955 1.00 85.75 180 LEU A N 1
ATOM 1302 C CA . LEU A 1 180 ? -7.301 4.548 -7.273 1.00 85.75 180 LEU A CA 1
ATOM 1303 C C . LEU A 1 180 ? -6.139 3.728 -6.695 1.00 85.75 180 LEU A C 1
ATOM 1305 O O . LEU A 1 180 ? -5.165 3.478 -7.402 1.00 85.75 180 LEU A O 1
ATOM 1309 N N . TYR A 1 181 ? -6.227 3.300 -5.434 1.00 87.50 181 TYR A N 1
ATOM 1310 C CA . TYR A 1 181 ? -5.108 2.652 -4.744 1.00 87.50 181 TYR A CA 1
ATOM 1311 C C . TYR A 1 181 ? -5.082 1.137 -4.940 1.00 87.50 181 TYR A C 1
ATOM 1313 O O . TYR A 1 181 ? -4.047 0.587 -5.313 1.00 87.50 181 TYR A O 1
ATOM 1321 N N . PHE A 1 182 ? -6.211 0.459 -4.742 1.00 84.38 182 PHE A N 1
ATOM 1322 C CA . PHE A 1 182 ? -6.312 -0.990 -4.931 1.00 84.38 182 PHE A CA 1
ATOM 1323 C C . PHE A 1 182 ? -6.609 -1.382 -6.382 1.00 84.38 182 PHE A C 1
ATOM 1325 O O . PHE A 1 182 ? -6.402 -2.530 -6.741 1.00 84.38 182 PHE A O 1
ATOM 1332 N N . GLY A 1 183 ? -7.014 -0.454 -7.252 1.00 85.19 183 GLY A N 1
ATOM 1333 C CA . GLY A 1 183 ? -7.100 -0.688 -8.697 1.00 85.19 183 GLY A CA 1
ATOM 1334 C C . GLY A 1 183 ? -5.842 -0.218 -9.428 1.00 85.19 183 GLY A C 1
ATOM 1335 O O . GLY A 1 183 ? -4.984 -1.025 -9.792 1.00 85.19 183 GLY A O 1
ATOM 1336 N N . LEU A 1 184 ? -5.721 1.093 -9.663 1.00 87.06 184 LEU A N 1
ATOM 1337 C CA . LEU A 1 184 ? -4.673 1.652 -10.530 1.00 87.06 184 LEU A CA 1
ATOM 1338 C C . LEU A 1 184 ? -3.267 1.513 -9.938 1.00 87.06 184 LEU A C 1
ATOM 1340 O O . LEU A 1 184 ? -2.386 0.950 -10.588 1.00 87.06 184 LEU A O 1
ATOM 1344 N N . VAL A 1 185 ? -3.044 1.996 -8.712 1.00 90.62 185 VAL A N 1
ATOM 1345 C CA . VAL A 1 185 ? -1.723 1.936 -8.065 1.00 90.62 185 VAL A CA 1
ATOM 1346 C C . VAL A 1 185 ? -1.296 0.486 -7.850 1.00 90.62 185 VAL A C 1
ATOM 1348 O O . VAL A 1 185 ? -0.157 0.146 -8.156 1.00 90.62 185 VAL A O 1
ATOM 1351 N N . ALA A 1 186 ? -2.194 -0.387 -7.388 1.00 89.44 186 ALA A N 1
ATOM 1352 C CA . ALA A 1 186 ? -1.868 -1.793 -7.170 1.00 89.44 186 ALA A CA 1
ATOM 1353 C C . ALA A 1 186 ? -1.507 -2.538 -8.473 1.00 89.44 186 ALA A C 1
ATOM 1355 O O . ALA A 1 186 ? -0.631 -3.400 -8.457 1.00 89.44 186 ALA A O 1
ATOM 1356 N N . THR A 1 187 ? -2.128 -2.178 -9.604 1.00 89.56 187 THR A N 1
ATOM 1357 C CA . THR A 1 187 ? -1.813 -2.769 -10.920 1.00 89.56 187 THR A CA 1
ATOM 1358 C C . THR A 1 187 ? -0.514 -2.208 -11.507 1.00 89.56 187 THR A C 1
ATOM 1360 O O . THR A 1 187 ? 0.299 -2.951 -12.054 1.00 89.56 187 THR A O 1
ATOM 1363 N N . LEU A 1 188 ? -0.300 -0.891 -11.407 1.00 90.44 188 LEU A N 1
ATOM 1364 C CA . LEU A 1 188 ? 0.792 -0.190 -12.094 1.00 90.44 188 LEU A CA 1
ATOM 1365 C C . LEU A 1 188 ? 2.058 -0.006 -11.244 1.00 90.44 188 LEU A C 1
ATOM 1367 O O . LEU A 1 188 ? 3.110 0.331 -11.785 1.00 90.44 188 LEU A O 1
ATOM 1371 N N . GLY A 1 189 ? 1.993 -0.237 -9.932 1.00 90.88 189 GLY A N 1
ATOM 1372 C CA . GLY A 1 189 ? 3.109 0.004 -9.016 1.00 90.88 189 GLY A CA 1
ATOM 1373 C C . GLY A 1 189 ? 4.323 -0.884 -9.285 1.00 90.88 189 GLY A C 1
ATOM 1374 O O . GLY A 1 189 ? 5.442 -0.382 -9.368 1.00 90.88 189 GLY A O 1
ATOM 1375 N N . VAL A 1 190 ? 4.111 -2.187 -9.492 1.00 91.50 190 VAL A N 1
ATOM 1376 C CA . VAL A 1 190 ? 5.193 -3.126 -9.836 1.00 91.50 190 VAL A CA 1
ATOM 1377 C C . VAL A 1 190 ? 5.877 -2.769 -11.162 1.00 91.50 190 VAL A C 1
ATOM 1379 O O . VAL A 1 190 ? 7.099 -2.606 -11.140 1.00 91.50 190 VAL A O 1
ATOM 1382 N N . PRO A 1 191 ? 5.164 -2.598 -12.298 1.00 89.12 191 PRO A N 1
ATOM 1383 C CA . PRO A 1 191 ? 5.824 -2.266 -13.560 1.00 89.12 191 PRO A CA 1
ATOM 1384 C C . PRO A 1 191 ? 6.521 -0.907 -13.515 1.00 89.12 191 PRO A C 1
ATOM 1386 O O . PRO A 1 191 ? 7.611 -0.775 -14.069 1.00 89.12 191 PRO A O 1
ATOM 1389 N N . TYR A 1 192 ? 5.970 0.073 -12.791 1.00 88.94 192 TYR A N 1
ATOM 1390 C CA . TYR A 1 192 ? 6.651 1.342 -12.535 1.00 88.94 192 TYR A CA 1
ATOM 1391 C C . TYR A 1 192 ? 7.998 1.144 -11.833 1.00 88.94 192 TYR A C 1
ATOM 1393 O O . TYR A 1 192 ? 9.034 1.581 -12.336 1.00 88.94 192 TYR A O 1
ATOM 1401 N N . LEU A 1 193 ? 7.993 0.457 -10.688 1.00 88.69 193 LEU A N 1
ATOM 1402 C CA . LEU A 1 193 ? 9.199 0.216 -9.898 1.00 88.69 193 LEU A CA 1
ATOM 1403 C C . LEU A 1 193 ? 10.240 -0.579 -10.688 1.00 88.69 193 LEU A C 1
ATOM 1405 O O . LEU A 1 193 ? 11.414 -0.221 -10.679 1.00 88.69 193 LEU A O 1
ATOM 1409 N N . CYS A 1 194 ? 9.819 -1.617 -11.415 1.00 86.69 194 CYS A N 1
ATOM 1410 C CA . CYS A 1 194 ? 10.738 -2.447 -12.188 1.00 86.69 194 CYS A CA 1
ATOM 1411 C C . CYS A 1 194 ? 11.389 -1.673 -13.349 1.00 86.69 194 CYS A C 1
ATOM 1413 O O . CYS A 1 194 ? 12.585 -1.846 -13.575 1.00 86.69 194 CYS A O 1
ATOM 1415 N N . LEU A 1 195 ? 10.664 -0.780 -14.037 1.00 83.88 195 LEU A N 1
ATOM 1416 C CA . LEU A 1 195 ? 11.249 0.100 -15.063 1.00 83.88 195 LEU A CA 1
ATOM 1417 C C . LEU A 1 195 ? 12.246 1.097 -14.466 1.00 83.88 195 LEU A C 1
ATOM 1419 O O . LEU A 1 195 ? 13.332 1.300 -15.006 1.00 83.88 195 LEU A O 1
ATOM 1423 N N . ARG A 1 196 ? 11.915 1.697 -13.319 1.00 83.50 196 ARG A N 1
ATOM 1424 C CA . ARG A 1 196 ? 12.836 2.613 -12.635 1.00 83.50 196 ARG A CA 1
ATOM 1425 C C . ARG A 1 196 ? 14.102 1.890 -12.170 1.00 83.50 196 ARG A C 1
ATOM 1427 O O . ARG A 1 196 ? 15.202 2.414 -12.342 1.00 83.50 196 ARG A O 1
ATOM 1434 N N . LEU A 1 197 ? 13.965 0.668 -11.652 1.00 80.06 197 LEU A N 1
ATOM 1435 C CA . LEU A 1 197 ? 15.088 -0.193 -11.269 1.00 80.06 197 LEU A CA 1
ATOM 1436 C C . LEU A 1 197 ? 15.890 -0.693 -12.476 1.00 80.06 197 LEU A C 1
ATOM 1438 O O . LEU A 1 197 ? 17.093 -0.890 -12.341 1.00 80.06 197 LEU A O 1
ATOM 1442 N N . SER A 1 198 ? 15.292 -0.828 -13.663 1.00 75.88 198 SER A N 1
ATOM 1443 C CA . SER A 1 198 ? 16.025 -1.136 -14.900 1.00 75.88 198 SER A CA 1
ATOM 1444 C C . SER A 1 198 ? 16.784 0.069 -15.472 1.00 75.88 198 SER A C 1
ATOM 1446 O O . SER A 1 198 ? 17.431 -0.051 -16.508 1.00 75.88 198 SER A O 1
ATOM 1448 N N . GLY A 1 199 ? 16.684 1.244 -14.839 1.00 73.69 199 GLY A N 1
ATOM 1449 C CA . GLY A 1 199 ? 17.253 2.495 -15.337 1.00 73.69 199 GLY A CA 1
ATOM 1450 C C . GLY A 1 199 ? 16.419 3.167 -16.434 1.00 73.69 199 GLY A C 1
ATOM 1451 O O . GLY A 1 199 ? 16.806 4.241 -16.901 1.00 73.69 199 GLY A O 1
ATOM 1452 N N . ASN A 1 200 ? 15.271 2.592 -16.821 1.00 73.06 200 ASN A N 1
ATOM 1453 C CA . ASN A 1 200 ? 14.370 3.209 -17.788 1.00 73.06 200 ASN A CA 1
ATOM 1454 C C . ASN A 1 200 ? 13.589 4.361 -17.119 1.00 73.06 200 ASN A C 1
ATOM 1456 O O . ASN A 1 200 ? 12.946 4.212 -16.074 1.00 73.06 200 ASN A O 1
ATOM 1460 N N . ARG A 1 201 ? 13.681 5.549 -17.723 1.00 71.19 201 ARG A N 1
ATOM 1461 C CA . ARG A 1 201 ? 13.024 6.775 -17.248 1.00 71.19 201 ARG A CA 1
ATOM 1462 C C . ARG A 1 201 ? 11.724 7.092 -17.973 1.00 71.19 201 ARG A C 1
ATOM 1464 O O . ARG A 1 201 ? 11.057 8.044 -17.586 1.00 71.19 201 ARG A O 1
ATOM 1471 N N . GLU A 1 202 ? 11.356 6.307 -18.976 1.00 75.44 202 GLU A N 1
ATOM 1472 C CA . GLU A 1 202 ? 10.060 6.423 -19.630 1.00 75.44 202 GLU A CA 1
ATOM 1473 C C . GLU A 1 202 ? 8.934 6.129 -18.641 1.00 75.44 202 GLU A C 1
ATOM 1475 O O . GLU A 1 202 ? 9.095 5.393 -17.659 1.00 75.44 202 GLU A O 1
ATOM 1480 N N . ASP A 1 203 ? 7.790 6.761 -18.871 1.00 76.44 203 ASP A N 1
ATOM 1481 C CA . ASP A 1 203 ? 6.620 6.560 -18.036 1.00 76.44 203 ASP A CA 1
ATOM 1482 C C . ASP A 1 203 ? 5.857 5.311 -18.482 1.00 76.44 203 ASP A C 1
ATOM 1484 O O . ASP A 1 203 ? 5.709 5.022 -19.670 1.00 76.44 203 ASP A O 1
ATOM 1488 N N . VAL A 1 204 ? 5.328 4.575 -17.503 1.00 73.62 204 VAL A N 1
ATOM 1489 C CA . VAL A 1 204 ? 4.591 3.322 -17.734 1.00 73.62 204 VAL A CA 1
ATOM 1490 C C . VAL A 1 204 ? 3.372 3.550 -18.626 1.00 73.62 204 VAL A C 1
ATOM 1492 O O . VAL A 1 204 ? 3.056 2.718 -19.468 1.00 73.62 204 VAL A O 1
ATOM 1495 N N . LEU A 1 205 ? 2.670 4.672 -18.436 1.00 71.94 205 LEU A N 1
ATOM 1496 C CA . LEU A 1 205 ? 1.415 4.940 -19.135 1.00 71.94 205 LEU A CA 1
ATOM 1497 C C . LEU A 1 205 ? 1.615 5.044 -20.657 1.00 71.94 205 LEU A C 1
ATOM 1499 O O . LEU A 1 205 ? 0.971 4.265 -21.355 1.00 71.94 205 LEU A O 1
ATOM 1503 N N . PRO A 1 206 ? 2.508 5.903 -21.192 1.00 77.38 206 PRO A N 1
ATOM 1504 C CA . PRO A 1 206 ? 2.836 5.911 -22.620 1.00 77.38 206 PRO A CA 1
ATOM 1505 C C . PRO A 1 206 ? 3.184 4.529 -23.187 1.00 77.38 206 PRO A C 1
ATOM 1507 O O . PRO A 1 206 ? 2.632 4.140 -24.213 1.00 77.38 206 PRO A O 1
ATOM 1510 N N . LEU A 1 207 ? 4.007 3.748 -22.480 1.00 74.44 207 LEU A N 1
ATOM 1511 C CA . LEU A 1 207 ? 4.399 2.401 -22.910 1.00 74.44 207 LEU A CA 1
ATOM 1512 C C . LEU A 1 207 ? 3.215 1.427 -22.981 1.00 74.44 207 LEU A C 1
ATOM 1514 O O . LEU A 1 207 ? 3.160 0.567 -23.861 1.00 74.44 207 LEU A O 1
ATOM 1518 N N . LEU A 1 208 ? 2.250 1.556 -22.069 1.00 71.81 208 LEU A N 1
ATOM 1519 C CA . LEU A 1 208 ? 1.007 0.787 -22.115 1.00 71.81 208 LEU A CA 1
ATOM 1520 C C . LEU A 1 208 ? 0.073 1.267 -23.235 1.00 71.81 208 LEU A C 1
ATOM 1522 O O . LEU A 1 208 ? -0.583 0.435 -23.859 1.00 71.81 208 LEU A O 1
ATOM 1526 N N . PHE A 1 209 ? 0.023 2.574 -23.516 1.00 75.06 209 PHE A N 1
ATOM 1527 C CA . PHE A 1 209 ? -0.771 3.145 -24.611 1.00 75.06 209 PHE A CA 1
ATOM 1528 C C . PHE A 1 209 ? -0.265 2.699 -25.985 1.00 75.06 209 PHE A C 1
ATOM 1530 O O . PHE A 1 209 ? -1.066 2.295 -26.828 1.00 75.06 209 PHE A O 1
ATOM 1537 N N . GLU A 1 210 ? 1.051 2.719 -26.204 1.00 75.69 210 GLU A N 1
ATOM 1538 C CA . GLU A 1 210 ? 1.674 2.202 -27.431 1.00 75.69 210 GLU A CA 1
ATOM 1539 C C . GLU A 1 210 ? 1.379 0.713 -27.635 1.00 75.69 210 GLU A C 1
ATOM 1541 O O . GLU A 1 210 ? 1.285 0.225 -28.761 1.00 75.69 210 GLU A O 1
ATOM 1546 N N . ARG A 1 211 ? 1.172 -0.010 -26.534 1.00 70.88 211 ARG A N 1
ATOM 1547 C CA . ARG A 1 211 ? 0.876 -1.440 -26.510 1.00 70.88 211 ARG A CA 1
ATOM 1548 C C . ARG A 1 211 ? -0.569 -1.684 -26.102 1.00 70.88 211 ARG A C 1
ATOM 1550 O O . ARG A 1 211 ? -0.830 -2.411 -25.145 1.00 70.88 211 ARG A O 1
ATOM 1557 N N . GLY A 1 212 ? -1.494 -1.069 -26.841 1.00 62.69 212 GLY A N 1
ATOM 1558 C CA . GLY A 1 212 ? -2.910 -0.907 -26.497 1.00 62.69 212 GLY A CA 1
ATOM 1559 C C . GLY A 1 212 ? -3.624 -2.114 -25.871 1.00 62.69 212 GLY A C 1
ATOM 1560 O O . GLY A 1 212 ? -4.467 -1.911 -25.000 1.00 62.69 212 GLY A O 1
ATOM 1561 N N . GLU A 1 213 ? -3.285 -3.360 -26.216 1.00 66.00 213 GLU A N 1
ATOM 1562 C CA . GLU A 1 213 ? -3.866 -4.549 -25.564 1.00 66.00 213 GLU A CA 1
ATOM 1563 C C . GLU A 1 213 ? -3.525 -4.660 -24.066 1.00 66.00 213 GLU A C 1
ATOM 1565 O O . GLU A 1 213 ? -4.374 -5.040 -23.257 1.00 66.00 213 GLU A O 1
ATOM 1570 N N . MET A 1 214 ? -2.318 -4.261 -23.660 1.00 67.19 214 MET A N 1
ATOM 1571 C CA . MET A 1 214 ? -1.887 -4.305 -22.260 1.00 67.19 214 MET A CA 1
ATOM 1572 C C . MET A 1 214 ? -2.564 -3.239 -21.403 1.00 67.19 214 MET A C 1
ATOM 1574 O O . MET A 1 214 ? -2.887 -3.500 -20.245 1.00 67.19 214 MET A O 1
ATOM 1578 N N . MET A 1 215 ? -2.836 -2.060 -21.967 1.00 66.50 215 MET A N 1
ATOM 1579 C CA . MET A 1 215 ? -3.614 -1.034 -21.274 1.00 66.50 215 MET A CA 1
ATOM 1580 C C . MET A 1 215 ? -5.047 -1.504 -21.012 1.00 66.50 215 MET A C 1
ATOM 1582 O O . MET A 1 215 ? -5.555 -1.325 -19.906 1.00 66.50 215 MET A O 1
ATOM 1586 N N . HIS A 1 216 ? -5.687 -2.133 -22.003 1.00 65.19 216 HIS A N 1
ATOM 1587 C CA . HIS A 1 216 ? -7.031 -2.682 -21.828 1.00 65.19 216 HIS A CA 1
ATOM 1588 C C . HIS A 1 216 ? -7.049 -3.749 -20.733 1.00 65.19 216 HIS A C 1
ATOM 1590 O O . HIS A 1 216 ? -7.907 -3.688 -19.858 1.00 65.19 216 HIS A O 1
ATOM 1596 N N . ALA A 1 217 ? -6.076 -4.665 -20.717 1.00 64.69 217 ALA A N 1
ATOM 1597 C CA . ALA A 1 217 ? -5.957 -5.661 -19.655 1.00 64.69 217 ALA A CA 1
ATOM 1598 C C . ALA A 1 217 ? -5.784 -5.014 -18.268 1.00 64.69 217 ALA A C 1
ATOM 1600 O O . ALA A 1 217 ? -6.534 -5.346 -17.354 1.00 64.69 217 ALA A O 1
ATOM 1601 N N . ALA A 1 218 ? -4.873 -4.045 -18.123 1.00 64.25 218 ALA A N 1
ATOM 1602 C CA . ALA A 1 218 ? -4.618 -3.358 -16.854 1.00 64.25 218 ALA A CA 1
ATOM 1603 C C . ALA A 1 218 ? -5.847 -2.590 -16.327 1.00 64.25 218 ALA A C 1
ATOM 1605 O O . ALA A 1 218 ? -6.163 -2.652 -15.137 1.00 64.25 218 ALA A O 1
ATOM 1606 N N . LEU A 1 219 ? -6.569 -1.890 -17.209 1.00 66.50 219 LEU A N 1
ATOM 1607 C CA . LEU A 1 219 ? -7.791 -1.162 -16.852 1.00 66.50 219 LEU A CA 1
ATOM 1608 C C . LEU A 1 219 ? -8.937 -2.117 -16.499 1.00 66.50 219 LEU A C 1
ATOM 1610 O O . LEU A 1 219 ? -9.627 -1.909 -15.500 1.00 66.50 219 LEU A O 1
ATOM 1614 N N . LEU A 1 220 ? -9.112 -3.190 -17.274 1.00 66.12 220 LEU A N 1
ATOM 1615 C CA . LEU A 1 220 ? -10.137 -4.204 -17.028 1.00 66.12 220 LEU A CA 1
ATOM 1616 C C . LEU A 1 220 ? -9.889 -5.003 -15.752 1.00 66.12 220 LEU A C 1
ATOM 1618 O O . LEU A 1 220 ? -10.850 -5.524 -15.206 1.00 66.12 220 LEU A O 1
ATOM 1622 N N . THR A 1 221 ? -8.655 -5.104 -15.259 1.00 64.06 221 THR A N 1
ATOM 1623 C CA . THR A 1 221 ? -8.357 -5.747 -13.969 1.00 64.06 221 THR A CA 1
ATOM 1624 C C . THR A 1 221 ? -8.437 -4.782 -12.790 1.00 64.06 221 THR A C 1
ATOM 1626 O O . THR A 1 221 ? -8.779 -5.205 -11.688 1.00 64.06 221 THR A O 1
ATOM 1629 N N . ALA A 1 222 ? -8.189 -3.488 -13.012 1.00 61.19 222 ALA A N 1
ATOM 1630 C CA . ALA A 1 222 ? -8.363 -2.452 -11.994 1.00 61.19 222 ALA A CA 1
ATOM 1631 C C . ALA A 1 222 ? -9.849 -2.174 -11.686 1.00 61.19 222 ALA A C 1
ATOM 1633 O O . ALA A 1 222 ? -10.202 -1.896 -10.541 1.00 61.19 222 ALA A O 1
ATOM 1634 N N . LEU A 1 223 ? -10.725 -2.282 -12.692 1.00 58.97 223 LEU A N 1
ATOM 1635 C CA . LEU A 1 223 ? -12.173 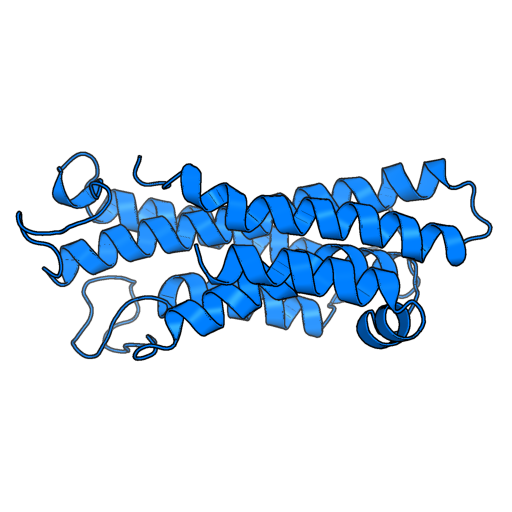-2.074 -12.566 1.00 58.97 223 LEU A CA 1
ATOM 1636 C C . LEU A 1 223 ? -12.863 -3.039 -11.574 1.00 58.97 223 LEU A C 1
ATOM 1638 O O . LEU A 1 223 ? -13.513 -2.541 -10.661 1.00 58.97 223 LEU A O 1
ATOM 1642 N N . PRO A 1 224 ? -12.719 -4.379 -11.665 1.00 52.75 224 PRO A N 1
ATOM 1643 C CA . PRO A 1 224 ? -13.375 -5.323 -10.763 1.00 52.75 224 PRO A CA 1
ATOM 1644 C C . PRO A 1 224 ? -13.030 -5.098 -9.294 1.00 52.75 224 PRO A C 1
ATOM 1646 O O . PRO A 1 224 ? -13.849 -5.388 -8.435 1.00 52.75 224 PRO A O 1
ATOM 1649 N N . VAL A 1 225 ? -11.834 -4.583 -9.001 1.00 54.38 225 VAL A N 1
ATOM 1650 C CA . VAL A 1 225 ? -11.366 -4.374 -7.627 1.00 54.38 225 VAL A CA 1
ATOM 1651 C C . VAL A 1 225 ? -11.934 -3.098 -7.001 1.00 54.38 225 VAL A C 1
ATOM 1653 O O . VAL A 1 225 ? -12.165 -3.074 -5.799 1.00 54.38 225 VAL A O 1
ATOM 1656 N N . GLY A 1 226 ? -12.217 -2.062 -7.796 1.00 44.59 226 GLY A N 1
ATOM 1657 C CA . GLY A 1 226 ? -12.832 -0.823 -7.302 1.00 44.59 226 GLY A CA 1
ATOM 1658 C C . GLY A 1 226 ? -14.324 -0.926 -6.962 1.00 44.59 226 GLY A C 1
ATOM 1659 O O . GLY A 1 226 ? -14.866 0.021 -6.405 1.00 44.59 226 GLY A O 1
ATOM 1660 N N . PHE A 1 227 ? -14.980 -2.042 -7.305 1.00 40.38 227 PHE A N 1
ATOM 1661 C CA . PHE A 1 227 ? -16.417 -2.280 -7.090 1.00 40.38 227 PHE A CA 1
ATOM 1662 C C . PHE A 1 227 ? -16.721 -3.428 -6.101 1.00 40.38 227 PHE A C 1
ATOM 1664 O O . PHE A 1 227 ? -17.885 -3.817 -5.977 1.00 40.38 227 PHE A O 1
ATOM 1671 N N . LEU A 1 228 ? -15.702 -3.985 -5.430 1.00 43.84 228 LEU A N 1
ATOM 1672 C CA . LEU A 1 228 ? -15.837 -4.992 -4.360 1.00 43.84 228 LEU A CA 1
ATOM 1673 C C . LEU A 1 228 ? -15.904 -4.333 -2.979 1.00 43.84 228 LEU A C 1
ATOM 1675 O O . LEU A 1 228 ? -16.687 -4.842 -2.144 1.00 43.84 228 LEU A O 1
#

Foldseek 3Di:
DLQPVVLLCLLQVLLVLLLVVLLVLVVVPDPPDSVVLNVQFLVVLSVLSSLLSSLLSSLLSLLQLLQCVVVVVDDPPDDDDDR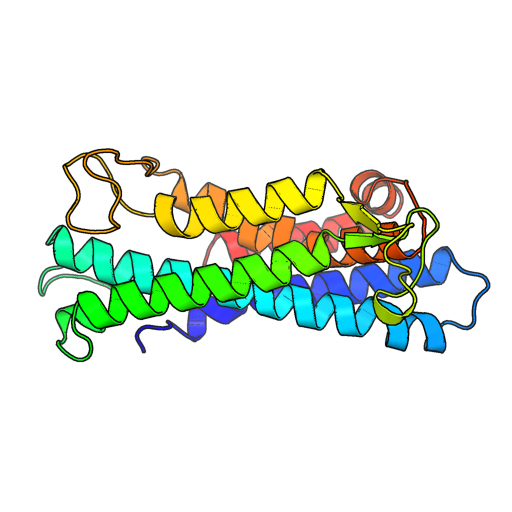CCVVVVDPSVRSNVSSVVSLVSSLVSLQLLQWAFQQAAGSVPDDPVGTDGNVVSVCLSVVSSVCSNQLDDPDDWDDDPPPGDDRNHDDPCNLVVQLVCSQQCSNNVSSQSSCRNRVHPDDPVVVCVVVVVSVVVSNVRSVVSSVD